Protein AF-Q8Q012-F1 (afdb_monomer)

Foldseek 3Di:
DDWWWKWFADPVWIKIFTQDPNDTPWMDTPCLVVDPCRGVDDDDPRVVVVNCVVVVNDDDPRMDIAPEEDEADQQGKDKDASHKYKYPWFALWKWKKKAQLVRSIIMIAGAQAEDADPVLGSNYQLSVVVVRLVVSVVVPRDSVRIAMEMEGREQQDPPPPDPVRNRSVRNVVRNVVNCVVSVHHYPYYHGYYHWIWMWIAGSNVGWIWTQTDPPRDIDID

Sequence (221 aa):
MSSVFLFISNESGKAIFLISGDVLVKSFCSLSDTCPFQDSCRSCSLLNAAKNYLAGTAPDSRIKTLDGELSAGIGEYKIGKNVLLKVMGLGSCIGVILSDVSTGICGIAHVLLPGASDRGETKYAETAIEKMVEDMVKMGARRSRITAKFAGGAQVFKHMSLDILKIGDRNAISVEETLIKKNIPILAKDVGGEVGRNVIFNPADGSMIVKYTAKGEVLWL

Radius of gyration: 17.88 Å; Cα contacts (8 Å, |Δi|>4): 543; chains: 1; bounding box: 59×33×46 Å

Structure (mmCIF, N/CA/C/O backbone):
data_AF-Q8Q012-F1
#
_entry.id   AF-Q8Q012-F1
#
loop_
_atom_site.group_PDB
_atom_site.id
_atom_site.type_symbol
_atom_site.label_atom_id
_atom_site.label_alt_id
_atom_site.label_comp_id
_atom_site.label_asym_id
_atom_site.label_entity_id
_atom_site.label_seq_id
_atom_site.pdbx_PDB_ins_code
_atom_site.Cartn_x
_atom_site.Cartn_y
_atom_site.Cartn_z
_atom_site.occupancy
_atom_site.B_iso_or_equiv
_atom_site.auth_seq_id
_atom_site.auth_comp_id
_atom_site.auth_asym_id
_atom_site.auth_atom_id
_atom_site.pdbx_PDB_model_num
ATOM 1 N N . MET A 1 1 ? -22.536 -17.325 -1.091 1.00 57.22 1 MET A N 1
ATOM 2 C CA . MET A 1 1 ? -22.845 -16.023 -0.459 1.00 57.22 1 MET A CA 1
ATOM 3 C C . MET A 1 1 ? -21.832 -15.009 -0.962 1.00 57.22 1 MET A C 1
ATOM 5 O O . MET A 1 1 ? -20.678 -15.386 -1.136 1.00 57.22 1 MET A O 1
ATOM 9 N N . SER A 1 2 ? -22.244 -13.778 -1.263 1.00 76.12 2 SER A N 1
ATOM 10 C CA . SER A 1 2 ? -21.320 -12.718 -1.683 1.00 76.12 2 SER A CA 1
ATOM 11 C C . SER A 1 2 ? -20.504 -12.240 -0.483 1.00 76.12 2 SER A C 1
ATOM 13 O O . SER A 1 2 ? -21.074 -11.886 0.547 1.00 76.12 2 SER A O 1
ATOM 15 N N . SER A 1 3 ? -19.180 -12.248 -0.606 1.00 85.31 3 SER A N 1
ATOM 16 C CA . SER A 1 3 ? -18.298 -11.651 0.396 1.00 85.31 3 SER A CA 1
ATOM 17 C C . SER A 1 3 ? -18.302 -10.132 0.246 1.00 85.31 3 SER A C 1
ATOM 19 O O . SER A 1 3 ? -18.196 -9.628 -0.870 1.00 85.31 3 SER A O 1
ATOM 21 N N . VAL A 1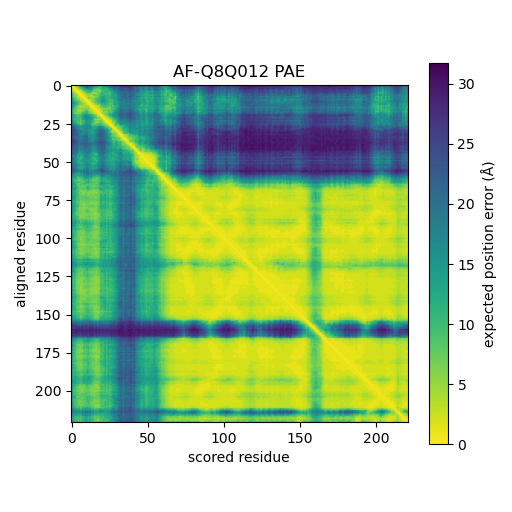 4 ? -18.407 -9.416 1.360 1.00 90.25 4 VAL A N 1
ATOM 22 C CA . VAL A 1 4 ? -18.463 -7.953 1.409 1.00 90.25 4 VAL A CA 1
ATOM 23 C C . VAL A 1 4 ? -17.301 -7.441 2.245 1.00 90.25 4 VAL A C 1
ATOM 25 O O . VAL A 1 4 ? -17.059 -7.921 3.355 1.00 90.25 4 VAL A O 1
ATOM 28 N N . PHE A 1 5 ? -16.585 -6.456 1.710 1.00 93.06 5 PHE A N 1
ATOM 29 C CA . PHE A 1 5 ? -15.604 -5.692 2.464 1.00 93.06 5 PHE A CA 1
ATOM 30 C C . PHE A 1 5 ? -16.264 -4.435 3.024 1.00 93.06 5 PHE A C 1
ATOM 32 O O . PHE A 1 5 ? -16.804 -3.625 2.272 1.00 93.06 5 PHE A O 1
ATOM 39 N N . LEU A 1 6 ? -16.192 -4.262 4.340 1.00 93.44 6 LEU A N 1
ATOM 40 C CA . LEU A 1 6 ? -16.674 -3.076 5.036 1.00 93.44 6 LEU A CA 1
ATOM 41 C C . LEU A 1 6 ? -15.512 -2.384 5.727 1.00 93.44 6 LEU A C 1
ATOM 43 O O . LEU A 1 6 ? -14.817 -2.992 6.538 1.00 93.44 6 LEU A O 1
ATOM 47 N N . PHE A 1 7 ? -15.336 -1.104 5.442 1.00 95.12 7 PHE A N 1
ATOM 48 C CA . PHE A 1 7 ? -14.522 -0.216 6.251 1.00 95.12 7 PHE A CA 1
ATOM 49 C C . PHE A 1 7 ? -15.422 0.545 7.219 1.00 95.12 7 PHE A C 1
ATOM 51 O O . PHE A 1 7 ? -16.430 1.115 6.808 1.00 95.12 7 PHE A O 1
ATOM 58 N N . ILE A 1 8 ? -15.044 0.580 8.491 1.00 94.38 8 ILE A N 1
ATOM 59 C CA . ILE A 1 8 ? -15.720 1.356 9.526 1.00 94.38 8 ILE A CA 1
ATOM 60 C C . ILE A 1 8 ? -14.699 2.167 10.314 1.00 94.38 8 ILE A C 1
ATOM 62 O O . ILE A 1 8 ? -13.636 1.661 10.670 1.00 94.38 8 ILE A O 1
ATOM 66 N N . SER A 1 9 ? -15.036 3.417 10.621 1.00 92.81 9 SER A N 1
ATOM 67 C CA . SER A 1 9 ? -14.227 4.282 11.479 1.00 92.81 9 SER A CA 1
ATOM 68 C C . SER A 1 9 ? -15.110 5.010 12.483 1.00 92.81 9 SER A C 1
ATOM 70 O O . SER A 1 9 ? -16.148 5.559 12.124 1.00 92.81 9 SER A O 1
ATOM 72 N N . ASN A 1 10 ? -14.689 5.051 13.740 1.00 88.31 10 ASN A N 1
ATOM 73 C CA . ASN A 1 10 ? -15.281 5.898 14.772 1.00 88.31 10 ASN A CA 1
ATOM 74 C C . ASN A 1 10 ? -14.175 6.646 15.536 1.00 88.31 10 ASN A C 1
ATOM 76 O O . ASN A 1 10 ? -13.006 6.573 15.167 1.00 88.31 10 ASN A O 1
ATOM 80 N N . GLU A 1 11 ? -14.550 7.366 16.595 1.00 84.00 11 GLU A N 1
ATOM 81 C CA . GLU A 1 11 ? -13.603 8.100 17.447 1.00 84.00 11 GLU A CA 1
ATOM 82 C C . GLU A 1 11 ? -12.575 7.186 18.126 1.00 84.00 11 GLU A C 1
ATOM 84 O O . GLU A 1 11 ? -11.449 7.598 18.383 1.00 84.00 11 GLU A O 1
ATOM 89 N N . SER A 1 12 ? -12.954 5.939 18.415 1.00 84.00 12 SER A N 1
ATOM 90 C CA . SER A 1 12 ? -12.098 4.976 19.106 1.00 84.00 12 SER A CA 1
ATOM 91 C C . SER A 1 12 ? -11.090 4.311 18.176 1.00 84.00 12 SER A C 1
ATOM 93 O O . SER A 1 12 ? -10.026 3.919 18.631 1.00 84.00 12 SER A O 1
ATOM 95 N N . GLY A 1 13 ? -11.409 4.139 16.894 1.00 90.06 13 GLY A N 1
ATOM 96 C CA . GLY A 1 13 ? -10.536 3.464 15.945 1.00 90.06 13 GLY A CA 1
ATOM 97 C C . GLY A 1 13 ? -11.241 3.089 14.651 1.00 90.06 13 GLY A C 1
ATOM 98 O O . GLY A 1 13 ? -12.393 3.452 14.398 1.00 90.06 13 GLY A O 1
ATOM 99 N N . LYS A 1 14 ? -10.535 2.331 13.817 1.00 93.25 14 LYS A N 1
ATOM 100 C CA . LYS A 1 14 ? -11.021 1.916 12.504 1.00 93.25 14 LYS A CA 1
ATOM 101 C C . LYS A 1 14 ? -10.740 0.453 12.222 1.00 93.25 14 LYS A C 1
ATOM 103 O O . LYS A 1 14 ? -9.770 -0.118 12.720 1.00 93.25 14 LYS A O 1
ATOM 108 N N . ALA A 1 15 ? -11.610 -0.155 11.430 1.00 94.12 15 ALA A N 1
ATOM 109 C CA . ALA A 1 15 ? -11.509 -1.552 11.064 1.00 94.12 15 ALA A CA 1
ATOM 110 C C . ALA A 1 15 ? -11.961 -1.805 9.627 1.00 94.12 15 ALA A C 1
ATOM 112 O O . ALA A 1 15 ? -12.844 -1.131 9.102 1.00 94.12 15 ALA A O 1
ATOM 113 N N . ILE A 1 16 ? -11.358 -2.816 9.014 1.00 94.81 16 ILE A N 1
ATOM 114 C CA . ILE A 1 16 ? -11.770 -3.395 7.741 1.00 94.81 16 ILE A CA 1
ATOM 115 C C . ILE A 1 16 ? -12.209 -4.823 8.031 1.00 94.81 16 ILE A C 1
ATOM 117 O O . ILE A 1 16 ? -11.423 -5.617 8.550 1.00 94.81 16 ILE A O 1
ATOM 121 N N . PHE A 1 17 ? -13.445 -5.153 7.684 1.00 94.06 17 PHE A N 1
ATOM 122 C CA . PHE A 1 17 ? -14.013 -6.483 7.842 1.00 94.06 17 PHE A CA 1
ATOM 123 C C . PHE A 1 17 ? -14.313 -7.086 6.477 1.00 94.06 17 PHE A C 1
ATOM 125 O O . PHE A 1 17 ? -14.965 -6.457 5.650 1.00 94.06 17 PHE A O 1
ATOM 132 N N . LEU A 1 18 ? -13.864 -8.319 6.260 1.00 94.00 18 LEU A N 1
ATOM 133 C CA . LEU A 1 18 ? -14.354 -9.171 5.186 1.00 94.00 18 LEU A CA 1
ATOM 134 C C . LEU A 1 18 ? -15.372 -10.131 5.782 1.00 94.00 18 LEU A C 1
ATOM 136 O O . LEU A 1 18 ? -15.001 -10.993 6.581 1.00 94.00 18 LEU A O 1
ATOM 140 N N . ILE A 1 19 ? -16.630 -9.996 5.384 1.00 91.19 19 ILE A N 1
ATOM 141 C CA . ILE A 1 19 ? -17.729 -10.815 5.893 1.00 91.19 19 ILE A CA 1
ATOM 142 C C . ILE A 1 19 ? -18.361 -11.559 4.716 1.00 91.19 19 ILE A C 1
ATOM 144 O O . ILE A 1 19 ? -18.656 -10.958 3.686 1.00 91.19 19 ILE A O 1
ATOM 148 N N . SER A 1 20 ? -18.536 -12.873 4.843 1.00 89.62 20 SER A N 1
ATOM 149 C CA . SER A 1 20 ? -19.190 -13.716 3.837 1.00 89.62 20 SER A CA 1
ATOM 150 C C . SER A 1 20 ? -20.424 -14.363 4.453 1.00 89.62 20 SER A C 1
ATOM 152 O O . SER A 1 20 ? -20.309 -15.214 5.336 1.00 89.62 20 SER A O 1
ATOM 154 N N . GLY A 1 21 ? -21.609 -13.911 4.032 1.00 85.00 21 GLY A N 1
ATOM 155 C CA . GLY A 1 21 ? -22.841 -14.192 4.773 1.00 85.00 21 GLY A CA 1
ATOM 156 C C . GLY A 1 21 ? -22.766 -13.594 6.175 1.00 85.00 21 GLY A C 1
ATOM 157 O O . GLY A 1 21 ? -22.545 -12.396 6.305 1.00 85.00 21 GLY A O 1
ATOM 158 N N . ASP A 1 22 ? -22.852 -14.439 7.203 1.00 81.69 22 ASP A N 1
ATOM 159 C CA . ASP A 1 22 ? -22.710 -14.040 8.615 1.00 81.69 22 ASP A CA 1
ATOM 160 C C . ASP A 1 22 ? -21.320 -14.348 9.202 1.00 81.69 22 ASP A C 1
ATOM 162 O O . ASP A 1 22 ? -21.058 -14.124 10.389 1.00 81.69 22 ASP A O 1
ATOM 166 N N . VAL A 1 23 ? -20.407 -14.876 8.382 1.00 87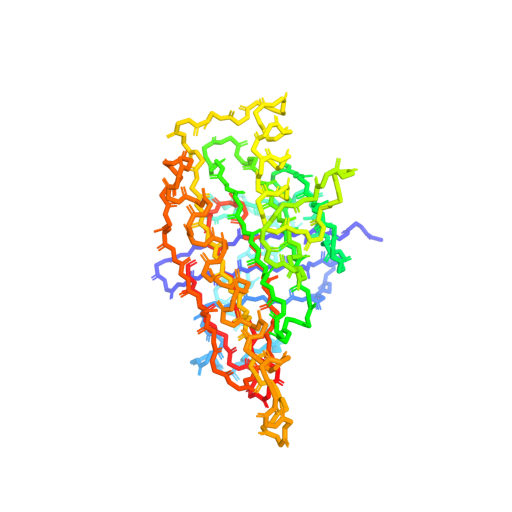.75 23 VAL A N 1
ATOM 167 C CA . VAL A 1 23 ? -19.079 -15.308 8.824 1.00 87.75 23 VAL A CA 1
ATOM 168 C C . VAL A 1 23 ? -18.071 -14.187 8.617 1.00 87.75 23 VAL A C 1
ATOM 170 O O . VAL A 1 23 ? -17.807 -13.769 7.489 1.00 87.75 23 VAL A O 1
ATOM 173 N N . LEU A 1 24 ? -17.451 -13.731 9.708 1.00 89.50 24 LEU A N 1
ATOM 174 C CA . LEU A 1 24 ? -16.279 -12.864 9.642 1.00 89.50 24 LEU A CA 1
ATOM 175 C C . LEU A 1 24 ? -15.079 -13.679 9.139 1.00 89.50 24 LEU A C 1
ATOM 177 O O . LEU A 1 24 ? -14.565 -14.538 9.848 1.00 89.50 24 LEU A O 1
ATOM 181 N N . VAL A 1 25 ? -14.641 -13.408 7.912 1.00 90.88 25 VAL A N 1
ATOM 182 C CA . VAL A 1 25 ? -13.540 -14.126 7.251 1.00 90.88 25 VAL A CA 1
ATOM 183 C C . VAL A 1 25 ? -12.192 -13.505 7.604 1.00 90.88 25 VAL A C 1
ATOM 185 O O . VAL A 1 25 ? -11.219 -14.221 7.830 1.00 90.88 25 VAL A O 1
ATOM 188 N N . LYS A 1 26 ? -12.109 -12.169 7.605 1.00 89.06 26 LYS A N 1
ATOM 189 C CA . LYS A 1 26 ? -10.890 -11.419 7.944 1.00 89.06 26 LYS A CA 1
ATOM 190 C C . LYS A 1 26 ? -11.255 -10.118 8.635 1.00 89.06 26 LYS A C 1
ATOM 192 O O . LYS A 1 26 ? -12.257 -9.491 8.294 1.00 89.06 26 LYS A O 1
ATOM 197 N N . SER A 1 27 ? -10.390 -9.678 9.533 1.00 90.88 27 SER A N 1
ATOM 198 C CA . SER A 1 27 ? -10.448 -8.349 10.123 1.00 90.88 27 SER A CA 1
ATOM 199 C C . SER A 1 27 ? -9.064 -7.724 10.141 1.00 90.88 27 SER A C 1
ATOM 201 O O . SER A 1 27 ? -8.086 -8.393 10.467 1.00 90.88 27 SER A O 1
ATOM 203 N N . PHE A 1 28 ? -9.003 -6.432 9.859 1.00 90.69 28 PHE A N 1
ATOM 204 C CA . PHE A 1 28 ? -7.868 -5.590 10.206 1.00 90.69 28 PHE A CA 1
ATOM 205 C C . PHE A 1 28 ? -8.412 -4.478 11.085 1.00 90.69 28 PHE A C 1
ATOM 207 O O . PHE A 1 28 ? -9.276 -3.733 10.636 1.00 90.69 28 PHE A O 1
ATOM 214 N N . CYS A 1 29 ? -7.957 -4.372 12.328 1.00 91.94 29 CYS A N 1
ATOM 215 C CA . CYS A 1 29 ? -8.462 -3.384 13.277 1.00 91.94 29 CYS A CA 1
ATOM 216 C C . CYS A 1 29 ? -7.299 -2.566 13.832 1.00 91.94 29 CYS A C 1
ATOM 218 O O . CYS A 1 29 ? -6.280 -3.136 14.205 1.00 91.94 29 CYS A O 1
ATOM 220 N N . SER A 1 30 ? -7.453 -1.246 13.924 1.00 91.19 30 SER A N 1
ATOM 221 C CA . SER A 1 30 ? -6.453 -0.361 14.539 1.00 91.19 30 SER A CA 1
ATOM 222 C C . SER A 1 30 ? -6.343 -0.534 16.051 1.00 91.19 30 SER A C 1
ATOM 224 O O . SER A 1 30 ? -5.468 0.050 16.675 1.00 91.19 30 SER A O 1
ATOM 226 N N . LEU A 1 31 ? -7.255 -1.305 16.642 1.00 90.00 31 LEU A N 1
ATOM 227 C CA . LEU A 1 31 ? -7.295 -1.612 18.064 1.00 90.00 31 LEU A CA 1
ATOM 228 C C . LEU A 1 31 ? -6.829 -3.038 18.360 1.00 90.00 31 LEU A C 1
ATOM 230 O O . LEU A 1 31 ? -7.008 -3.485 19.483 1.00 90.00 31 LEU A O 1
ATOM 234 N N . SER A 1 32 ? -6.278 -3.778 17.388 1.00 83.75 32 SER A N 1
ATOM 235 C CA . SER A 1 32 ? -5.884 -5.187 17.575 1.00 83.75 32 SER A CA 1
ATOM 236 C C . SER A 1 32 ? -5.003 -5.401 18.804 1.00 83.75 32 SER A C 1
ATOM 238 O O . SER A 1 32 ? -5.215 -6.362 19.537 1.00 83.75 32 SER A O 1
ATOM 240 N N . ASP A 1 33 ? -4.083 -4.473 19.058 1.00 82.38 33 ASP A N 1
ATOM 241 C CA . ASP A 1 33 ? -3.050 -4.617 20.086 1.00 82.38 33 ASP A CA 1
ATOM 242 C C . ASP A 1 33 ? -3.578 -4.340 21.501 1.00 82.38 33 ASP A C 1
ATOM 244 O O . ASP A 1 33 ? -3.017 -4.816 22.485 1.00 82.38 33 ASP A O 1
ATOM 248 N N . THR A 1 34 ? -4.685 -3.600 21.615 1.00 84.75 34 THR A N 1
ATOM 249 C CA . THR A 1 34 ? -5.351 -3.283 22.891 1.00 84.75 34 THR A CA 1
ATOM 250 C C . THR A 1 34 ? -6.683 -4.014 23.062 1.00 84.75 34 THR A C 1
ATOM 252 O O . THR A 1 34 ? -7.258 -4.029 24.151 1.00 84.75 34 THR A O 1
ATOM 255 N N . CYS A 1 35 ? -7.195 -4.634 21.998 1.00 85.19 35 CYS A N 1
ATOM 256 C CA . CYS A 1 35 ? -8.466 -5.336 21.992 1.00 85.19 35 CYS A CA 1
ATOM 257 C C . CYS A 1 35 ? -8.324 -6.702 22.677 1.00 85.19 35 CYS A C 1
ATOM 259 O O . CYS A 1 35 ? -7.496 -7.512 22.254 1.00 85.19 35 CYS A O 1
ATOM 261 N N . PRO A 1 36 ? -9.206 -7.047 23.634 1.00 84.31 36 PRO A N 1
ATOM 262 C CA . PRO A 1 36 ? -9.175 -8.353 24.300 1.00 84.31 36 PRO A CA 1
ATOM 263 C C . PRO A 1 36 ? -9.422 -9.528 23.341 1.00 84.31 36 PRO A C 1
ATOM 265 O O . PRO A 1 36 ? -9.127 -10.672 23.675 1.00 84.31 36 PRO A O 1
ATOM 268 N N . PHE A 1 37 ? -9.969 -9.262 22.151 1.00 84.19 37 PHE A N 1
ATOM 269 C CA . PHE A 1 37 ? -10.226 -10.273 21.127 1.00 84.19 37 PHE A CA 1
ATOM 270 C C . PHE A 1 37 ? -9.191 -10.294 20.000 1.00 84.19 37 PHE A C 1
ATOM 272 O O . PHE A 1 37 ? -9.264 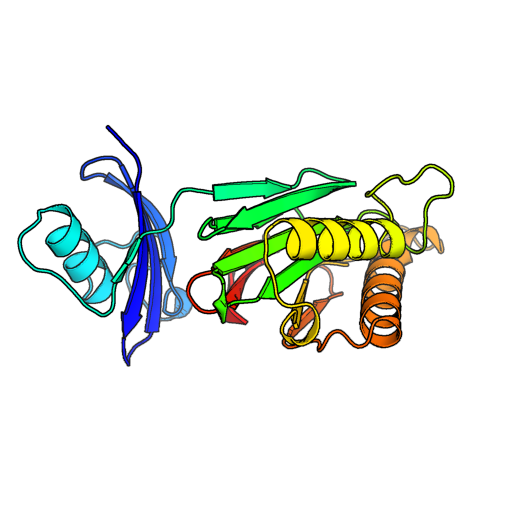-11.206 19.177 1.00 84.19 37 PHE A O 1
ATOM 279 N N . GLN A 1 38 ? -8.272 -9.321 19.935 1.00 80.88 38 GLN A N 1
ATOM 280 C CA . GLN A 1 38 ? -7.268 -9.197 18.869 1.00 80.88 38 GLN A CA 1
ATOM 281 C C . GLN A 1 38 ? -7.882 -9.449 17.468 1.00 80.88 38 GLN A C 1
ATOM 283 O O . GLN A 1 38 ? -8.922 -8.875 17.130 1.00 80.88 38 GLN A O 1
ATOM 288 N N . ASP A 1 39 ? -7.296 -10.362 16.684 1.00 73.38 39 ASP A N 1
ATOM 289 C CA . ASP A 1 39 ? -7.761 -10.769 15.349 1.00 73.38 39 ASP A CA 1
ATOM 290 C C . ASP A 1 39 ? -8.968 -11.733 15.374 1.00 73.38 39 ASP A C 1
ATOM 292 O O . ASP A 1 39 ? -9.591 -11.970 14.343 1.00 73.38 39 ASP A O 1
ATOM 296 N N . SER A 1 40 ? -9.346 -12.280 16.536 1.00 80.44 40 SER A N 1
ATOM 297 C CA . SER A 1 40 ? -10.502 -13.189 16.654 1.00 80.44 40 SER A CA 1
ATOM 298 C C . SER A 1 40 ? -11.853 -12.469 16.682 1.00 80.44 40 SER A C 1
ATOM 300 O O . SER A 1 40 ? -12.876 -13.149 16.676 1.00 80.44 40 SER A O 1
ATOM 302 N N . CYS A 1 41 ? -11.859 -11.129 16.785 1.00 84.44 41 CYS A N 1
ATOM 303 C CA . CYS A 1 41 ? -13.014 -10.228 16.653 1.00 84.44 41 CYS A CA 1
ATOM 304 C C . CYS A 1 41 ? -14.377 -10.863 17.008 1.00 84.44 41 CYS A C 1
ATOM 306 O O . CYS A 1 41 ? -15.122 -11.305 16.134 1.00 84.44 41 CYS A O 1
ATOM 308 N N . ARG A 1 42 ? -14.721 -10.896 18.305 1.00 84.69 42 ARG A N 1
ATOM 309 C CA . ARG A 1 42 ? -15.950 -11.560 18.787 1.00 84.69 42 ARG A CA 1
ATOM 310 C C . ARG A 1 42 ? -17.117 -10.603 19.007 1.00 84.69 42 ARG A C 1
ATOM 312 O O . ARG A 1 42 ? -18.207 -10.830 18.486 1.00 84.69 42 ARG A O 1
ATOM 319 N N . SER A 1 43 ? -16.887 -9.530 19.761 1.00 84.06 43 SER A N 1
ATOM 320 C CA . SER A 1 43 ? -17.912 -8.535 20.090 1.00 84.06 43 SER A CA 1
ATOM 321 C C . SER A 1 43 ? -17.275 -7.187 20.412 1.00 84.06 43 SER A C 1
ATOM 323 O O . SER A 1 43 ? -16.507 -7.072 21.364 1.00 84.06 43 SER A O 1
ATOM 325 N N . CYS A 1 44 ? -17.603 -6.154 19.644 1.00 88.69 44 CYS A N 1
ATOM 326 C CA . CYS A 1 44 ? -17.239 -4.770 19.942 1.00 88.69 44 CYS A CA 1
ATOM 327 C C . CYS A 1 44 ? -18.163 -3.821 19.172 1.00 88.69 44 CYS A C 1
ATOM 329 O O . CYS A 1 44 ? -18.905 -4.257 18.289 1.00 88.69 44 CYS A O 1
ATOM 331 N N . SER A 1 45 ? -18.106 -2.524 19.474 1.00 88.12 45 SER A N 1
ATOM 332 C CA . SER A 1 45 ? -18.940 -1.518 18.804 1.00 88.12 45 SER A CA 1
ATOM 333 C C . SER A 1 45 ? -18.741 -1.499 17.283 1.00 88.12 45 SER A C 1
ATOM 335 O O . SER A 1 45 ? -19.723 -1.413 16.551 1.00 88.12 45 SER A O 1
ATOM 337 N N . LEU A 1 46 ? -17.500 -1.653 16.803 1.00 91.00 46 LEU A N 1
ATOM 338 C CA . LEU A 1 46 ? -17.181 -1.673 15.371 1.00 91.00 46 LEU A CA 1
ATOM 339 C C . LEU A 1 46 ? -17.758 -2.907 14.663 1.00 91.00 46 LEU A C 1
ATOM 341 O O . LEU A 1 46 ? -18.416 -2.781 13.632 1.00 91.00 46 LEU A O 1
ATOM 345 N N . LEU A 1 47 ? -17.541 -4.100 15.224 1.00 90.12 47 LEU A N 1
ATOM 346 C CA . LEU A 1 47 ? -18.024 -5.349 14.630 1.00 90.12 47 LEU A CA 1
ATOM 347 C C . LEU A 1 47 ? -19.552 -5.442 14.671 1.00 90.12 47 LEU A C 1
ATOM 349 O O . LEU A 1 47 ? -20.167 -5.875 13.700 1.00 90.12 47 LEU A O 1
ATOM 353 N N . ASN A 1 48 ? -20.167 -5.024 15.779 1.00 89.56 48 ASN A N 1
ATOM 354 C CA . ASN A 1 48 ? -21.621 -5.037 15.915 1.00 89.56 48 ASN A CA 1
ATOM 355 C C . ASN A 1 48 ? -22.268 -4.070 14.915 1.00 89.56 48 ASN A C 1
ATOM 357 O O . ASN A 1 48 ? -23.248 -4.436 14.274 1.00 89.56 48 ASN A O 1
ATOM 361 N N . ALA A 1 49 ? -21.689 -2.881 14.714 1.00 90.06 49 ALA A N 1
ATOM 362 C CA . ALA A 1 49 ? -22.151 -1.946 13.690 1.00 90.06 49 ALA A CA 1
ATOM 363 C C . ALA A 1 49 ? -22.053 -2.547 12.276 1.00 90.06 49 ALA A C 1
ATOM 365 O O . ALA A 1 49 ? -23.018 -2.481 11.519 1.00 90.06 49 ALA A O 1
ATOM 366 N N . ALA A 1 50 ? -20.938 -3.208 11.945 1.00 90.12 50 ALA A N 1
ATOM 367 C CA . ALA A 1 50 ? -20.769 -3.879 10.656 1.00 90.12 50 ALA A CA 1
ATOM 368 C C . ALA A 1 50 ? -21.807 -4.993 10.424 1.00 90.12 50 ALA A C 1
ATOM 370 O O . ALA A 1 50 ? -22.403 -5.069 9.351 1.00 90.12 50 ALA A O 1
ATOM 371 N N . LYS A 1 51 ? -22.072 -5.826 11.439 1.00 89.06 51 LYS A N 1
ATOM 372 C CA . LYS A 1 51 ? -23.101 -6.877 11.365 1.00 89.06 51 LYS A CA 1
ATOM 373 C C . LYS A 1 51 ? -24.510 -6.297 11.215 1.00 89.06 51 LYS A C 1
ATOM 375 O O . LYS A 1 51 ? -25.264 -6.757 10.363 1.00 89.06 51 LYS A O 1
ATOM 380 N N . ASN A 1 52 ? -24.847 -5.260 11.982 1.00 89.38 52 ASN A N 1
ATOM 381 C CA . ASN A 1 52 ? -26.153 -4.596 11.902 1.00 89.38 52 ASN A CA 1
ATOM 382 C C . ASN A 1 52 ? -26.391 -3.958 10.524 1.00 89.38 52 ASN A C 1
ATOM 384 O O . ASN A 1 52 ? -27.497 -4.052 9.983 1.00 89.38 52 ASN A O 1
ATOM 388 N N . TYR A 1 53 ? -25.348 -3.355 9.947 1.00 89.25 53 TYR A N 1
ATOM 389 C CA . TYR A 1 53 ? -25.379 -2.799 8.597 1.00 89.25 53 TYR A CA 1
ATOM 390 C C . TYR A 1 53 ? -25.658 -3.874 7.539 1.00 89.25 53 TYR A C 1
ATOM 392 O O . TYR A 1 53 ? -26.537 -3.687 6.702 1.00 89.25 53 TYR A O 1
ATOM 400 N N . LEU A 1 54 ? -24.985 -5.030 7.612 1.00 87.50 54 LEU A N 1
ATOM 401 C CA . LEU A 1 54 ? -25.232 -6.150 6.689 1.00 87.50 54 LEU A CA 1
ATOM 402 C C . LEU A 1 54 ? -26.616 -6.778 6.859 1.00 87.50 54 LEU A C 1
ATOM 404 O O . LEU A 1 54 ? -27.221 -7.186 5.873 1.00 87.50 54 LEU A O 1
ATOM 408 N N . ALA A 1 55 ? -27.142 -6.806 8.084 1.00 87.31 55 ALA A N 1
ATOM 409 C CA . ALA A 1 55 ? -28.506 -7.250 8.356 1.00 87.31 55 ALA A CA 1
ATOM 410 C C . ALA A 1 55 ? -29.580 -6.270 7.832 1.00 87.31 55 ALA A C 1
ATOM 412 O O . ALA A 1 55 ? -30.771 -6.537 7.975 1.00 87.31 55 ALA A O 1
ATOM 413 N N . GLY A 1 56 ? -29.187 -5.121 7.262 1.00 81.62 56 GLY A N 1
ATOM 414 C CA . GLY A 1 56 ? -30.107 -4.103 6.745 1.00 81.62 56 GLY A CA 1
ATOM 415 C C . GLY A 1 56 ? -30.898 -3.379 7.835 1.00 81.62 56 GLY A C 1
ATOM 416 O O . GLY A 1 56 ? -31.895 -2.725 7.545 1.00 81.62 56 GLY A O 1
ATOM 417 N N . THR A 1 57 ? -30.469 -3.497 9.094 1.00 75.25 57 THR A N 1
ATOM 418 C CA . THR A 1 57 ? -31.222 -2.973 10.245 1.00 75.25 57 THR A CA 1
ATOM 419 C C . THR A 1 57 ? -31.060 -1.466 10.428 1.00 75.25 57 THR A C 1
ATOM 421 O O . THR A 1 57 ? -31.971 -0.820 10.940 1.00 75.25 57 THR A O 1
ATOM 424 N N . ALA A 1 58 ? -29.937 -0.887 9.989 1.00 67.06 58 ALA A N 1
ATOM 425 C CA . ALA A 1 58 ? -29.722 0.557 9.990 1.00 67.06 58 ALA A CA 1
ATOM 426 C C . ALA A 1 58 ? -28.646 0.977 8.971 1.00 67.06 58 ALA A C 1
ATOM 428 O O . ALA A 1 58 ? -27.603 0.319 8.888 1.00 67.06 58 ALA A O 1
ATOM 429 N N . PRO A 1 59 ? -28.834 2.091 8.236 1.00 76.00 59 PRO A N 1
ATOM 430 C CA . PRO A 1 59 ? -27.715 2.754 7.582 1.00 76.00 59 PRO A CA 1
ATOM 431 C C . PRO A 1 59 ? -26.757 3.301 8.648 1.00 76.00 59 PRO A C 1
ATOM 433 O O . PRO A 1 59 ? -27.187 3.845 9.665 1.00 76.00 59 PRO A O 1
ATOM 436 N N . ASP A 1 60 ? -25.455 3.193 8.404 1.00 83.38 60 ASP A N 1
ATOM 437 C CA . ASP A 1 60 ? -24.426 3.739 9.287 1.00 83.38 60 ASP A CA 1
ATOM 438 C C . ASP A 1 60 ? -23.455 4.572 8.451 1.00 83.38 60 ASP A C 1
ATOM 440 O O . ASP A 1 60 ? -22.727 4.045 7.610 1.00 83.38 60 ASP A O 1
ATOM 444 N N . SER A 1 61 ? -23.455 5.888 8.668 1.00 85.88 61 SER A N 1
ATOM 445 C CA . SER A 1 61 ? -22.609 6.832 7.926 1.00 85.88 61 SER A CA 1
ATOM 446 C C . SER A 1 61 ? -21.111 6.607 8.148 1.00 85.88 61 SER A C 1
ATOM 448 O O . SER A 1 61 ? -20.291 7.094 7.368 1.00 85.88 61 SER A O 1
ATOM 450 N N . ARG A 1 62 ? -20.744 5.857 9.193 1.00 89.94 62 ARG A N 1
ATOM 451 C CA . ARG A 1 62 ? -19.361 5.474 9.498 1.00 89.94 62 ARG A CA 1
ATOM 452 C C . ARG A 1 62 ? -18.864 4.330 8.624 1.00 89.94 62 ARG A C 1
ATOM 454 O O . ARG A 1 62 ? -17.660 4.070 8.617 1.00 89.94 62 ARG A O 1
ATOM 461 N N . ILE A 1 63 ? -19.770 3.626 7.944 1.00 92.00 63 ILE A N 1
ATOM 462 C CA . ILE A 1 63 ? -19.470 2.431 7.163 1.00 92.00 63 ILE A CA 1
ATOM 463 C C . ILE A 1 63 ? -19.372 2.783 5.683 1.00 92.00 63 ILE A C 1
ATOM 465 O O . ILE A 1 63 ? -20.233 3.450 5.110 1.00 92.00 63 ILE A O 1
ATOM 469 N N . LYS A 1 64 ? -18.312 2.286 5.050 1.00 93.31 64 LYS A N 1
ATOM 470 C CA . LYS A 1 64 ? -18.109 2.325 3.605 1.00 93.31 64 LYS A CA 1
ATOM 471 C C . LYS A 1 64 ? -17.912 0.907 3.091 1.00 93.31 64 LYS A C 1
ATOM 473 O O . LYS A 1 64 ? -17.071 0.169 3.605 1.00 93.31 64 LYS A O 1
ATOM 478 N N . THR A 1 65 ? -18.656 0.550 2.056 1.00 93.12 65 THR A N 1
ATOM 479 C CA . THR A 1 65 ? -18.473 -0.716 1.343 1.00 93.12 65 THR A CA 1
ATOM 480 C C . THR A 1 65 ? -17.339 -0.577 0.334 1.00 93.12 65 THR A C 1
ATOM 482 O O . THR A 1 65 ? -17.231 0.451 -0.335 1.00 93.12 65 THR A O 1
ATOM 485 N N . LEU A 1 66 ? -16.489 -1.599 0.245 1.00 94.69 66 LEU A N 1
ATOM 486 C CA . LEU A 1 66 ? -15.464 -1.720 -0.788 1.00 94.69 66 LEU A CA 1
ATOM 487 C C . LEU A 1 66 ? -15.886 -2.787 -1.801 1.00 94.69 66 LEU A C 1
ATOM 489 O O . LEU A 1 66 ? -16.428 -3.829 -1.428 1.00 94.69 66 LEU A O 1
ATOM 493 N N . ASP A 1 67 ? -15.574 -2.546 -3.071 1.00 93.38 67 ASP A N 1
ATOM 494 C CA . ASP A 1 67 ? -16.064 -3.341 -4.205 1.00 93.38 67 ASP A CA 1
ATOM 495 C C . ASP A 1 67 ? -15.324 -4.685 -4.365 1.00 93.38 67 ASP A C 1
ATOM 497 O O . ASP A 1 67 ? -15.669 -5.509 -5.210 1.00 93.38 67 ASP A O 1
ATOM 501 N N . GLY A 1 68 ? -14.294 -4.927 -3.550 1.00 94.31 68 GLY A N 1
ATOM 502 C CA . GLY A 1 68 ? -13.496 -6.147 -3.571 1.00 94.31 68 GLY A CA 1
ATOM 503 C C . GLY A 1 68 ? -12.065 -5.916 -3.104 1.00 94.31 68 GLY A C 1
ATOM 504 O O . GLY A 1 68 ? -11.757 -4.923 -2.441 1.00 94.31 68 GLY A O 1
ATOM 505 N N . GLU A 1 69 ? -11.178 -6.837 -3.479 1.00 95.31 69 GLU A N 1
ATOM 506 C CA . GLU A 1 69 ? -9.743 -6.715 -3.245 1.00 95.31 69 GLU A CA 1
ATOM 507 C C . GLU A 1 69 ? -8.926 -7.093 -4.486 1.00 95.31 69 GLU A C 1
ATOM 509 O O . GLU A 1 69 ? -9.298 -7.992 -5.239 1.00 95.31 69 GLU A O 1
ATOM 514 N N . LEU A 1 70 ? -7.784 -6.434 -4.671 1.00 98.00 70 LEU A N 1
ATOM 515 C CA . LEU A 1 70 ? -6.778 -6.773 -5.671 1.00 98.00 70 LEU A CA 1
ATOM 516 C C . LEU A 1 70 ? -5.436 -7.002 -4.982 1.00 98.00 70 LEU A C 1
ATOM 518 O O . LEU A 1 70 ? -5.055 -6.276 -4.063 1.00 98.00 70 LEU A O 1
ATOM 522 N N . SER A 1 71 ? -4.698 -8.003 -5.452 1.00 98.06 71 SER A N 1
ATOM 523 C CA . SER A 1 71 ? -3.347 -8.288 -4.978 1.00 98.06 71 SER A CA 1
ATOM 524 C C . SER A 1 71 ? -2.357 -8.155 -6.126 1.00 98.06 71 SER A C 1
ATOM 526 O O . SER A 1 71 ? -2.589 -8.713 -7.199 1.00 98.06 71 SER A O 1
ATOM 528 N N . ALA A 1 72 ? -1.250 -7.450 -5.900 1.00 98.44 72 ALA A N 1
ATOM 529 C CA . ALA A 1 72 ? -0.134 -7.429 -6.841 1.00 98.44 72 ALA A CA 1
ATOM 530 C C . ALA A 1 72 ? 0.862 -8.549 -6.503 1.00 98.44 72 ALA A C 1
ATOM 532 O O . ALA A 1 72 ? 1.361 -8.644 -5.375 1.00 98.44 72 ALA A O 1
ATOM 533 N N . GLY A 1 73 ? 1.120 -9.418 -7.484 1.00 98.00 73 GLY A N 1
ATOM 534 C CA . GLY A 1 73 ? 2.205 -10.396 -7.430 1.00 98.00 73 GLY A CA 1
ATOM 535 C C . GLY A 1 73 ? 3.570 -9.731 -7.600 1.00 98.00 73 GLY A C 1
ATOM 536 O O . GLY A 1 73 ? 3.649 -8.545 -7.908 1.00 98.00 73 GLY A O 1
ATOM 537 N N . ILE A 1 74 ? 4.651 -10.488 -7.397 1.00 97.00 74 ILE A N 1
ATOM 538 C CA . ILE A 1 74 ? 6.025 -9.980 -7.532 1.00 97.00 74 ILE A CA 1
ATOM 539 C C . ILE A 1 74 ? 6.231 -9.390 -8.930 1.00 97.00 74 ILE A C 1
ATOM 541 O O . ILE A 1 74 ? 6.031 -10.067 -9.934 1.00 97.00 74 ILE A O 1
ATOM 545 N N . GLY A 1 75 ? 6.671 -8.135 -8.987 1.00 97.00 75 GLY A N 1
ATOM 546 C CA . GLY A 1 75 ? 6.948 -7.431 -10.233 1.00 97.00 75 GLY A CA 1
ATOM 547 C C . GLY A 1 75 ? 5.717 -6.934 -10.991 1.00 97.00 75 GLY A C 1
ATOM 548 O O . GLY A 1 75 ? 5.855 -6.377 -12.083 1.00 97.00 75 GLY A O 1
ATOM 549 N N . GLU A 1 76 ? 4.524 -7.108 -10.428 1.00 98.06 76 GLU A N 1
ATOM 550 C CA . GLU A 1 76 ? 3.276 -6.608 -10.989 1.00 98.06 76 GLU A CA 1
ATOM 551 C C . GLU A 1 76 ? 2.858 -5.290 -10.332 1.00 98.06 76 GLU A C 1
ATOM 553 O O . GLU A 1 76 ? 3.241 -4.976 -9.202 1.00 98.06 76 GLU A O 1
ATOM 558 N N . TYR A 1 77 ? 1.977 -4.563 -11.017 1.00 98.62 77 TYR A N 1
ATOM 559 C CA . TYR A 1 77 ? 1.111 -3.582 -10.380 1.00 98.62 77 TYR A CA 1
ATOM 560 C C . TYR A 1 77 ? -0.357 -3.887 -10.677 1.00 98.62 77 TYR A C 1
ATOM 562 O O . TYR A 1 77 ? -0.686 -4.546 -11.666 1.00 98.62 77 TYR A O 1
ATOM 570 N N . LYS A 1 78 ? -1.244 -3.407 -9.808 1.00 98.69 78 LYS A N 1
ATOM 571 C CA . LYS A 1 78 ? -2.695 -3.401 -10.014 1.00 98.69 78 LYS A CA 1
ATOM 572 C C . LYS A 1 78 ? -3.217 -2.000 -9.748 1.00 98.69 78 LYS A C 1
ATOM 574 O O . LYS A 1 78 ? -2.748 -1.335 -8.830 1.00 98.69 78 LYS A O 1
ATOM 579 N N . ILE A 1 79 ? -4.210 -1.589 -10.523 1.00 98.44 79 ILE A N 1
ATOM 580 C CA . ILE A 1 79 ? -4.987 -0.377 -10.278 1.00 98.44 79 ILE A CA 1
ATOM 581 C C . ILE A 1 79 ? -6.444 -0.756 -10.051 1.00 98.44 79 ILE A C 1
ATOM 583 O O . ILE A 1 79 ? -6.939 -1.726 -10.625 1.00 98.44 79 ILE A O 1
ATOM 587 N N . GLY A 1 80 ? -7.131 0.005 -9.212 1.00 98.06 80 GLY A N 1
ATOM 588 C CA . GLY A 1 80 ? -8.546 -0.201 -8.958 1.00 98.06 80 GLY A CA 1
ATOM 589 C C . GLY A 1 80 ? -9.206 1.026 -8.350 1.00 98.06 80 GLY A C 1
ATOM 590 O O . GLY A 1 80 ? -8.544 1.985 -7.947 1.00 98.06 80 GLY A O 1
ATOM 591 N N . LYS A 1 81 ? -10.535 0.997 -8.309 1.00 97.81 81 LYS A N 1
ATOM 592 C CA . LYS A 1 81 ? -11.364 2.036 -7.705 1.00 97.81 81 LYS A CA 1
ATOM 593 C C . LYS A 1 81 ? -12.184 1.417 -6.584 1.00 97.81 81 LYS A C 1
ATOM 595 O O . LYS A 1 81 ? -12.815 0.397 -6.818 1.00 97.81 81 LYS A O 1
ATOM 600 N N . ASN A 1 82 ? -12.157 2.017 -5.394 1.00 96.44 82 ASN A N 1
ATOM 601 C CA . ASN A 1 82 ? -12.891 1.546 -4.209 1.00 96.44 82 ASN A CA 1
ATOM 602 C C . ASN A 1 82 ? -12.640 0.066 -3.845 1.00 96.44 82 ASN A C 1
ATOM 604 O O . ASN A 1 82 ? -13.469 -0.565 -3.195 1.00 96.44 82 ASN A O 1
ATOM 608 N N . VAL A 1 83 ? -11.487 -0.488 -4.228 1.00 96.88 83 VAL A N 1
ATOM 609 C CA . VAL A 1 83 ? -11.068 -1.857 -3.902 1.00 96.88 83 VAL A CA 1
ATOM 610 C C . VAL A 1 83 ? -9.885 -1.849 -2.944 1.00 96.88 83 VAL A C 1
ATOM 612 O O . VAL A 1 83 ? -8.984 -1.017 -3.050 1.00 96.88 83 VAL A O 1
ATOM 615 N N . LEU A 1 84 ? -9.869 -2.802 -2.019 1.00 97.06 84 LEU A N 1
ATOM 616 C CA . LEU A 1 84 ? -8.742 -3.016 -1.120 1.00 97.06 84 LEU A CA 1
ATOM 617 C C . LEU A 1 84 ? -7.521 -3.482 -1.928 1.00 97.06 84 LEU A C 1
ATOM 619 O O . LEU A 1 84 ? -7.616 -4.443 -2.688 1.00 97.06 84 LEU A O 1
ATOM 623 N N . LEU A 1 85 ? -6.366 -2.845 -1.758 1.00 98.50 85 LEU A N 1
ATOM 624 C CA . LEU A 1 85 ? -5.142 -3.238 -2.464 1.00 98.50 85 LEU A CA 1
ATOM 625 C C . LEU A 1 85 ? -4.185 -3.969 -1.527 1.00 98.50 85 LEU A C 1
ATOM 627 O O . LEU A 1 85 ? -4.058 -3.591 -0.365 1.00 98.50 85 LEU A O 1
ATOM 631 N N . LYS A 1 86 ? -3.502 -5.012 -2.010 1.00 97.94 86 LYS A N 1
ATOM 632 C CA . LYS A 1 86 ? -2.592 -5.813 -1.178 1.00 97.94 86 LYS A CA 1
ATOM 633 C C . LYS A 1 86 ? -1.319 -6.247 -1.887 1.00 97.94 86 LYS A C 1
ATOM 635 O O . LYS A 1 86 ? -1.330 -6.603 -3.065 1.00 97.94 86 LYS A O 1
ATOM 640 N N . VAL A 1 87 ? -0.239 -6.301 -1.119 1.00 98.12 87 VAL A N 1
ATOM 641 C CA . VAL A 1 87 ? 0.988 -7.022 -1.460 1.00 98.12 87 VAL A CA 1
ATOM 642 C C . VAL A 1 87 ? 1.411 -7.837 -0.246 1.00 98.12 87 VAL A C 1
ATOM 644 O O . VAL A 1 87 ? 1.441 -7.338 0.879 1.00 98.12 87 VAL A O 1
ATOM 647 N N . MET A 1 88 ? 1.729 -9.106 -0.480 1.00 95.94 88 MET A N 1
ATOM 648 C CA . MET A 1 88 ? 2.083 -10.061 0.566 1.00 95.94 88 MET A CA 1
ATOM 649 C C . MET A 1 88 ? 3.556 -10.455 0.457 1.00 95.94 88 MET A C 1
ATOM 651 O O . MET A 1 88 ? 4.094 -10.552 -0.646 1.00 95.94 88 MET A O 1
ATOM 655 N N . GLY A 1 89 ? 4.184 -10.732 1.599 1.00 93.75 89 GLY A N 1
ATOM 656 C CA . GLY A 1 89 ? 5.524 -11.313 1.662 1.00 93.75 89 GLY A CA 1
ATOM 657 C C . GLY A 1 89 ? 6.648 -10.362 1.250 1.00 93.75 89 GLY A C 1
ATOM 658 O O . GLY A 1 89 ? 7.609 -10.799 0.621 1.00 93.75 89 GLY A O 1
ATOM 659 N N . LEU A 1 90 ? 6.556 -9.074 1.596 1.00 95.06 90 LEU A N 1
ATOM 660 C CA . LEU A 1 90 ? 7.641 -8.124 1.355 1.00 95.06 90 LEU A CA 1
ATOM 661 C C . LEU A 1 90 ? 8.825 -8.462 2.263 1.00 95.06 90 LEU A C 1
ATOM 663 O O . LEU A 1 90 ? 8.790 -8.201 3.466 1.00 95.06 90 LEU A O 1
ATOM 667 N N . GLY A 1 91 ? 9.855 -9.065 1.672 1.00 92.50 91 GLY A N 1
ATOM 668 C CA . GLY A 1 91 ? 11.215 -9.088 2.204 1.00 92.50 91 GLY A CA 1
ATOM 669 C C . GLY A 1 91 ? 11.955 -7.848 1.716 1.00 92.50 91 GLY A C 1
ATOM 670 O O . GLY A 1 91 ? 11.608 -6.733 2.093 1.00 92.50 91 GLY A O 1
ATOM 671 N N . SER A 1 92 ? 12.913 -8.040 0.808 1.00 93.19 92 SER A N 1
ATOM 672 C CA . SER A 1 92 ? 13.664 -6.947 0.179 1.00 93.19 92 SER A CA 1
ATOM 673 C C . SER A 1 92 ? 12.878 -6.163 -0.883 1.00 93.19 92 SER A C 1
ATOM 675 O O . SER A 1 92 ? 13.301 -5.089 -1.306 1.00 93.19 92 SER A O 1
ATOM 677 N N . CYS A 1 93 ? 11.731 -6.671 -1.325 1.00 96.12 93 CYS A N 1
ATOM 678 C CA . CYS A 1 93 ? 10.826 -5.951 -2.214 1.00 96.12 93 CYS A CA 1
ATOM 679 C C . CYS A 1 93 ? 10.157 -4.759 -1.512 1.00 96.12 93 CYS A C 1
ATOM 681 O O . CYS A 1 93 ? 10.048 -4.735 -0.284 1.00 96.12 93 CYS A O 1
ATOM 683 N N . ILE A 1 94 ? 9.634 -3.813 -2.296 1.00 98.50 94 ILE A N 1
ATOM 684 C CA . ILE A 1 94 ? 8.846 -2.676 -1.801 1.00 98.50 94 ILE A CA 1
ATOM 685 C C . ILE A 1 94 ? 7.422 -2.757 -2.354 1.00 98.50 94 ILE A C 1
ATOM 687 O O . ILE A 1 94 ? 7.215 -2.860 -3.563 1.00 98.50 94 ILE A O 1
ATOM 691 N N . GLY A 1 95 ? 6.432 -2.680 -1.469 1.00 98.69 95 GLY A N 1
ATOM 692 C CA . GLY A 1 95 ? 5.048 -2.416 -1.838 1.00 98.69 95 GLY A CA 1
ATOM 693 C C . GLY A 1 95 ? 4.846 -0.911 -1.955 1.00 98.69 95 GLY A C 1
ATOM 694 O O . GLY A 1 95 ? 4.937 -0.215 -0.945 1.00 98.69 95 GLY A O 1
ATOM 695 N N . VAL A 1 96 ? 4.588 -0.407 -3.162 1.00 98.88 96 VAL A N 1
ATOM 696 C CA . VAL A 1 96 ? 4.344 1.022 -3.419 1.00 98.88 96 VAL A CA 1
ATOM 697 C C . VAL A 1 96 ? 2.865 1.244 -3.668 1.00 98.88 96 VAL A C 1
ATOM 699 O O . VAL A 1 96 ? 2.301 0.625 -4.564 1.00 98.88 96 VAL A O 1
ATOM 702 N N . ILE A 1 97 ? 2.256 2.149 -2.912 1.00 98.88 97 ILE A N 1
ATOM 703 C CA . ILE A 1 97 ? 0.893 2.626 -3.110 1.00 98.88 97 ILE A CA 1
ATOM 704 C C . ILE A 1 97 ? 0.928 4.009 -3.731 1.00 98.88 97 ILE A C 1
ATOM 706 O O . ILE A 1 97 ? 1.622 4.894 -3.233 1.00 98.88 97 ILE A O 1
ATOM 710 N N . LEU A 1 98 ? 0.092 4.209 -4.743 1.00 98.88 98 LEU A N 1
ATOM 711 C CA . LEU A 1 98 ? -0.314 5.519 -5.227 1.00 98.88 98 LEU A CA 1
ATOM 712 C C . LEU A 1 98 ? -1.823 5.665 -5.059 1.00 98.88 98 LEU A C 1
ATOM 714 O O . LEU A 1 98 ? -2.572 4.741 -5.367 1.00 98.88 98 LEU A O 1
ATOM 718 N N . SER A 1 99 ? -2.296 6.816 -4.592 1.00 98.75 99 SER A N 1
ATOM 719 C CA . SER A 1 99 ? -3.728 7.007 -4.355 1.00 98.75 99 SER A CA 1
ATOM 720 C C . SER A 1 99 ? -4.187 8.434 -4.603 1.00 98.75 99 SER A C 1
ATOM 722 O O . SER A 1 99 ? -3.577 9.385 -4.121 1.00 98.75 99 SER A O 1
ATOM 724 N N . ASP A 1 100 ? -5.335 8.558 -5.267 1.00 98.56 100 ASP A N 1
ATOM 725 C CA . ASP A 1 100 ? -6.205 9.730 -5.222 1.00 98.56 100 ASP A CA 1
ATOM 726 C C . ASP A 1 100 ? -7.464 9.351 -4.427 1.00 98.56 100 ASP A C 1
ATOM 728 O O . ASP A 1 100 ? -8.455 8.850 -4.962 1.00 98.56 100 ASP A O 1
ATOM 732 N N . VAL A 1 101 ? -7.414 9.586 -3.113 1.00 96.25 101 VAL A N 1
ATOM 733 C CA . VAL A 1 101 ? -8.504 9.234 -2.182 1.00 96.25 101 VAL A CA 1
ATOM 734 C C . VAL A 1 101 ? -9.819 9.926 -2.566 1.00 96.25 101 VAL A C 1
ATOM 736 O O . VAL A 1 101 ? -10.894 9.384 -2.329 1.00 96.25 101 VAL A O 1
ATOM 739 N N . SER A 1 102 ? -9.761 11.095 -3.219 1.00 95.94 102 SER A N 1
ATOM 740 C CA . SER A 1 102 ? -10.966 11.846 -3.595 1.00 95.94 102 SER A CA 1
ATOM 741 C C . SER A 1 102 ? -11.775 11.188 -4.714 1.00 95.94 102 SER A C 1
ATOM 743 O O . SER A 1 102 ? -12.980 11.411 -4.809 1.00 95.94 102 SER A O 1
ATOM 745 N N . THR A 1 103 ? -11.127 10.374 -5.549 1.00 96.62 103 THR A N 1
ATOM 746 C CA . THR A 1 103 ? -11.779 9.604 -6.618 1.00 96.62 103 THR A CA 1
ATOM 747 C C . THR A 1 103 ? -11.943 8.126 -6.262 1.00 96.62 103 THR A C 1
ATOM 749 O O . THR A 1 103 ? -12.616 7.398 -6.995 1.00 96.62 103 THR A O 1
ATOM 752 N N . GLY A 1 104 ? -11.346 7.681 -5.149 1.00 96.12 104 GLY A N 1
ATOM 753 C CA . GLY A 1 104 ? -11.267 6.275 -4.746 1.00 96.12 104 GLY A CA 1
ATOM 754 C C . GLY A 1 104 ? -10.308 5.446 -5.605 1.00 96.12 104 GLY A C 1
ATOM 755 O O . GLY A 1 104 ? -10.251 4.226 -5.450 1.00 96.12 104 GLY A O 1
ATOM 756 N N . ILE A 1 105 ? -9.581 6.088 -6.526 1.00 98.69 105 ILE A N 1
ATOM 757 C CA . ILE A 1 105 ? -8.662 5.437 -7.456 1.00 98.69 105 ILE A CA 1
ATOM 758 C C . ILE A 1 105 ? -7.301 5.277 -6.791 1.00 98.69 105 ILE A C 1
ATOM 760 O O . ILE A 1 105 ? -6.696 6.243 -6.321 1.00 98.69 105 ILE A O 1
ATOM 764 N N . CYS A 1 106 ? -6.794 4.052 -6.806 1.00 98.62 106 CYS A N 1
ATOM 765 C CA . CYS A 1 106 ? -5.495 3.717 -6.252 1.00 98.62 106 CYS A CA 1
ATOM 766 C C . CYS A 1 106 ? -4.777 2.666 -7.102 1.00 98.62 106 CYS A C 1
ATOM 768 O O . CYS A 1 106 ? -5.390 1.923 -7.873 1.00 98.62 106 CYS A O 1
ATOM 770 N N . GLY A 1 107 ? -3.459 2.637 -6.963 1.00 98.75 107 GLY A N 1
ATOM 771 C CA . GLY A 1 107 ? -2.562 1.665 -7.559 1.00 98.75 107 GLY A CA 1
ATOM 772 C C . GLY A 1 107 ? -1.631 1.085 -6.506 1.00 98.75 107 GLY A C 1
ATOM 773 O O . GLY A 1 107 ? -1.252 1.770 -5.556 1.00 98.75 107 GLY A O 1
ATOM 774 N N . ILE A 1 108 ? -1.271 -0.182 -6.679 1.00 98.81 108 ILE A N 1
ATOM 775 C CA . ILE A 1 108 ? -0.274 -0.876 -5.869 1.00 98.81 108 ILE A CA 1
ATOM 776 C C . ILE A 1 108 ? 0.717 -1.590 -6.778 1.00 98.81 108 ILE A C 1
ATOM 778 O O . ILE A 1 108 ? 0.300 -2.298 -7.692 1.00 98.81 108 ILE A O 1
ATOM 782 N N . ALA A 1 109 ? 2.011 -1.443 -6.510 1.00 98.81 109 ALA A N 1
ATOM 783 C CA . ALA A 1 109 ? 3.081 -2.163 -7.192 1.00 98.81 109 ALA A CA 1
ATOM 784 C C . ALA A 1 109 ? 3.906 -2.987 -6.204 1.00 98.81 109 ALA A C 1
ATOM 786 O O . ALA A 1 109 ? 4.209 -2.528 -5.102 1.00 98.81 109 ALA A O 1
ATOM 787 N N . HIS A 1 110 ? 4.310 -4.181 -6.629 1.00 98.62 110 HIS A N 1
ATOM 788 C CA . HIS A 1 110 ? 5.292 -5.006 -5.936 1.00 98.62 110 HIS A CA 1
ATOM 789 C C . HIS A 1 110 ? 6.651 -4.842 -6.627 1.00 98.62 110 HIS A C 1
ATOM 791 O O . HIS A 1 110 ? 7.023 -5.608 -7.519 1.00 98.62 110 HIS A O 1
ATOM 797 N N . VAL A 1 111 ? 7.398 -3.826 -6.209 1.00 98.31 111 VAL A N 1
ATOM 798 C CA . VAL A 1 111 ? 8.711 -3.489 -6.766 1.00 98.31 111 VAL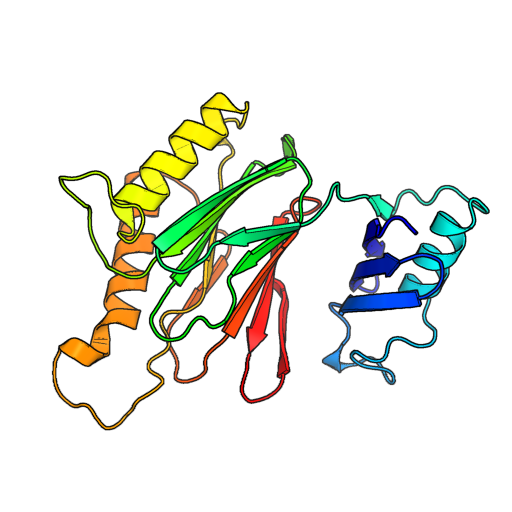 A CA 1
ATOM 799 C C . VAL A 1 111 ? 9.751 -4.497 -6.286 1.00 98.31 111 VAL A C 1
ATOM 801 O O . VAL A 1 111 ? 9.947 -4.673 -5.082 1.00 98.31 111 VAL A O 1
ATOM 804 N N . LEU A 1 112 ? 10.425 -5.143 -7.237 1.00 96.19 112 LEU A N 1
ATOM 805 C CA . LEU A 1 112 ? 11.476 -6.132 -6.986 1.00 96.19 112 LEU A CA 1
ATOM 806 C C . LEU A 1 112 ? 12.879 -5.529 -7.141 1.00 96.19 112 LEU A C 1
ATOM 808 O O . LEU A 1 112 ? 13.793 -5.923 -6.417 1.00 96.19 112 LEU A O 1
ATOM 812 N N . LEU A 1 113 ? 13.048 -4.613 -8.098 1.00 96.50 113 LEU A N 1
ATOM 813 C CA . LEU A 1 113 ? 14.336 -4.066 -8.520 1.00 96.50 113 LEU A CA 1
ATOM 814 C C . LEU A 1 113 ? 14.321 -2.527 -8.560 1.00 96.50 113 LEU A C 1
ATOM 816 O O . LEU A 1 113 ? 13.278 -1.925 -8.840 1.00 96.50 113 LEU A O 1
ATOM 820 N N . PRO A 1 114 ? 15.480 -1.878 -8.350 1.00 96.00 114 PRO A N 1
ATOM 821 C CA . PRO A 1 114 ? 15.615 -0.434 -8.458 1.00 96.00 114 PRO A CA 1
ATOM 822 C C . PRO A 1 114 ? 15.796 -0.006 -9.918 1.00 96.00 114 PRO A C 1
ATOM 824 O O . PRO A 1 114 ? 16.265 -0.786 -10.747 1.00 96.00 114 PRO A O 1
ATOM 827 N N . GLY A 1 115 ? 15.507 1.259 -10.208 1.00 96.38 115 GLY A N 1
ATOM 828 C CA . GLY A 1 115 ? 15.705 1.882 -11.515 1.00 96.38 115 GLY A CA 1
ATOM 829 C C . GLY A 1 115 ? 14.538 1.652 -12.470 1.00 96.38 115 GLY A C 1
ATOM 830 O O . GLY A 1 115 ? 13.399 1.457 -12.036 1.00 96.38 115 GLY A O 1
ATOM 831 N N . ALA A 1 116 ? 14.831 1.671 -13.771 1.00 96.94 116 ALA A N 1
ATOM 832 C CA . ALA A 1 116 ? 13.875 1.517 -14.864 1.00 96.94 116 ALA A CA 1
ATOM 833 C C . ALA A 1 116 ? 14.208 0.307 -15.756 1.00 96.94 116 ALA A C 1
ATOM 835 O O . ALA A 1 116 ? 15.347 -0.152 -15.810 1.00 96.94 116 ALA A O 1
ATOM 836 N N . SER A 1 117 ? 13.207 -0.189 -16.482 1.00 96.06 117 SER A N 1
ATOM 837 C CA . SER A 1 117 ? 13.361 -1.197 -17.534 1.00 96.06 117 SER A CA 1
ATOM 838 C C . SER A 1 117 ? 13.250 -0.569 -18.918 1.00 96.06 117 SER A C 1
ATOM 840 O O . SER A 1 117 ? 12.225 0.038 -19.235 1.00 96.06 117 SER A O 1
ATOM 842 N N . ASP A 1 118 ? 14.219 -0.852 -19.788 1.00 92.12 118 ASP A N 1
ATOM 843 C CA . ASP A 1 118 ? 14.149 -0.503 -21.216 1.00 92.12 118 ASP A CA 1
ATOM 844 C C . ASP A 1 118 ? 13.007 -1.231 -21.945 1.00 92.12 118 ASP A C 1
ATOM 846 O O . ASP A 1 118 ? 12.504 -0.774 -22.968 1.00 92.12 118 ASP A O 1
ATOM 850 N N . ARG A 1 119 ? 12.570 -2.380 -21.410 1.00 94.00 119 ARG A N 1
ATOM 851 C CA . ARG A 1 119 ? 11.481 -3.203 -21.964 1.00 94.00 119 ARG A CA 1
ATOM 852 C C . ARG A 1 119 ? 10.126 -2.901 -21.325 1.00 94.00 119 ARG A C 1
ATOM 854 O O . ARG A 1 119 ? 9.140 -3.573 -21.620 1.00 94.00 119 ARG A O 1
ATOM 861 N N . GLY A 1 120 ? 10.064 -1.917 -20.428 1.00 91.94 120 GLY A N 1
ATOM 862 C CA . GLY A 1 120 ? 8.840 -1.554 -19.724 1.00 91.94 120 GLY A CA 1
ATOM 863 C C . GLY A 1 120 ? 8.392 -2.578 -18.673 1.00 91.94 120 GLY A C 1
ATOM 864 O O . GLY A 1 120 ? 7.210 -2.607 -18.329 1.00 91.94 120 GLY A O 1
ATOM 865 N N . GLU A 1 121 ? 9.288 -3.418 -18.155 1.00 95.69 121 GLU A N 1
ATOM 866 C CA . GLU A 1 121 ? 8.964 -4.353 -17.074 1.00 95.69 121 GLU A CA 1
ATOM 867 C C . GLU A 1 121 ? 8.664 -3.614 -15.763 1.00 95.69 121 GLU A C 1
ATOM 869 O O . GLU A 1 121 ? 9.453 -2.805 -15.279 1.00 95.69 121 GLU A O 1
ATOM 874 N N . THR A 1 122 ? 7.545 -3.950 -15.131 1.00 96.50 122 THR A N 1
ATOM 875 C CA . THR A 1 122 ? 7.040 -3.272 -13.922 1.00 96.50 122 THR A CA 1
ATOM 876 C C . THR A 1 122 ? 7.626 -3.812 -12.625 1.00 96.50 122 THR A C 1
ATOM 878 O O . THR A 1 122 ? 7.227 -3.405 -11.541 1.00 96.50 122 THR A O 1
ATOM 881 N N . LYS A 1 123 ? 8.607 -4.712 -12.721 1.00 96.44 123 LYS A N 1
ATOM 882 C CA . LYS A 1 123 ? 9.400 -5.149 -11.570 1.00 96.44 123 LYS A CA 1
ATOM 883 C C . LYS A 1 123 ? 10.400 -4.092 -11.095 1.00 96.44 123 LYS A C 1
ATOM 885 O O . LYS A 1 123 ? 10.936 -4.238 -10.001 1.00 96.44 123 LYS A O 1
ATOM 890 N N . TYR A 1 124 ? 10.611 -3.048 -11.897 1.00 98.31 124 TYR A N 1
ATOM 891 C CA . TYR A 1 124 ? 11.509 -1.925 -11.648 1.00 98.31 124 TYR A CA 1
ATOM 892 C C . TYR A 1 124 ? 10.755 -0.710 -11.094 1.00 98.31 124 TYR A C 1
ATOM 894 O O . TYR A 1 124 ? 9.697 -0.358 -11.619 1.00 98.31 124 TYR A O 1
ATOM 902 N N . ALA A 1 125 ? 11.299 -0.070 -10.055 1.00 98.38 125 ALA A N 1
ATOM 903 C CA . ALA A 1 125 ? 10.653 1.017 -9.313 1.00 98.38 125 ALA A CA 1
ATOM 904 C C . ALA A 1 125 ? 10.156 2.170 -10.204 1.00 98.38 125 ALA A C 1
ATOM 906 O O . ALA A 1 125 ? 8.974 2.520 -10.156 1.00 98.38 125 ALA A O 1
ATOM 907 N N . GLU A 1 126 ? 11.030 2.726 -11.048 1.00 98.56 126 GLU A N 1
ATOM 908 C CA . GLU A 1 126 ? 10.706 3.872 -11.904 1.00 98.56 126 GLU A CA 1
ATOM 909 C C . GLU A 1 126 ? 9.604 3.524 -12.903 1.00 98.56 126 GLU A C 1
ATOM 911 O O . GLU A 1 126 ? 8.609 4.242 -13.029 1.00 98.56 126 GLU A O 1
ATOM 916 N N . THR A 1 127 ? 9.757 2.382 -13.577 1.00 98.56 127 THR A N 1
ATOM 917 C CA . THR A 1 127 ? 8.807 1.910 -14.587 1.00 98.56 127 THR A CA 1
ATOM 918 C C . THR A 1 127 ? 7.444 1.590 -13.980 1.00 98.56 127 THR A C 1
ATOM 920 O O . THR A 1 127 ? 6.421 1.925 -14.577 1.00 98.56 127 THR A O 1
ATOM 923 N N . ALA A 1 128 ? 7.409 0.966 -12.799 1.00 98.69 128 ALA A N 1
ATOM 924 C CA . ALA A 1 128 ? 6.164 0.658 -12.102 1.00 98.69 128 ALA A CA 1
ATOM 925 C C . ALA A 1 128 ? 5.410 1.934 -11.713 1.00 98.69 128 ALA A C 1
ATOM 927 O O . ALA A 1 128 ? 4.217 2.051 -11.987 1.00 98.69 128 ALA A O 1
ATOM 928 N N . ILE A 1 129 ? 6.105 2.904 -11.111 1.00 98.88 129 ILE A N 1
ATOM 929 C CA . ILE A 1 129 ? 5.501 4.165 -10.666 1.00 98.88 129 ILE A CA 1
ATOM 930 C C .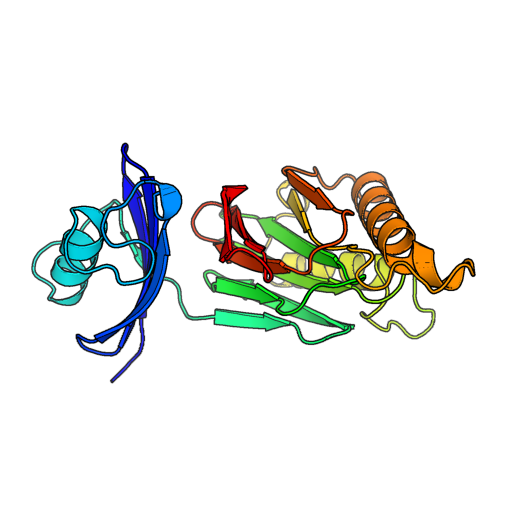 ILE A 1 129 ? 5.002 4.977 -11.864 1.00 98.88 129 ILE A C 1
ATOM 932 O O . ILE A 1 129 ? 3.875 5.463 -11.818 1.00 98.88 129 ILE A O 1
ATOM 936 N N . GLU A 1 130 ? 5.786 5.103 -12.941 1.00 98.50 130 GLU A N 1
ATOM 937 C CA . GLU A 1 130 ? 5.342 5.794 -14.162 1.00 98.50 130 GLU A CA 1
ATOM 938 C C . GLU A 1 130 ? 4.041 5.190 -14.702 1.00 98.50 130 GLU A C 1
ATOM 940 O O . GLU A 1 130 ? 3.031 5.889 -14.812 1.00 98.50 130 GLU A O 1
ATOM 945 N N . LYS A 1 131 ? 4.038 3.876 -14.955 1.00 98.62 131 LYS A N 1
ATOM 946 C CA . LYS A 1 131 ? 2.880 3.183 -15.530 1.00 98.62 131 LYS A CA 1
ATOM 947 C C . LYS A 1 131 ? 1.654 3.247 -14.626 1.00 98.62 131 LYS A C 1
ATOM 949 O O . LYS A 1 131 ? 0.552 3.492 -15.112 1.00 98.62 131 LYS A O 1
ATOM 954 N N . MET A 1 132 ? 1.834 3.097 -13.311 1.00 98.62 132 MET A N 1
ATOM 955 C CA . MET A 1 132 ? 0.734 3.258 -12.360 1.00 98.62 132 MET A CA 1
ATOM 956 C C . MET A 1 132 ? 0.126 4.658 -12.426 1.00 98.62 132 MET A C 1
ATOM 958 O O . MET A 1 132 ? -1.095 4.776 -12.473 1.00 98.62 132 MET A O 1
ATOM 962 N N . VAL A 1 133 ? 0.944 5.716 -12.448 1.00 98.81 133 VAL A N 1
ATOM 963 C CA . VAL A 1 133 ? 0.428 7.091 -12.531 1.00 98.81 133 VAL A CA 1
ATOM 964 C C . VAL A 1 133 ? -0.339 7.300 -13.834 1.00 98.81 133 VAL A C 1
ATOM 966 O O . VAL A 1 133 ? -1.431 7.869 -13.813 1.00 98.81 133 VAL A O 1
ATOM 969 N N . GLU A 1 134 ? 0.210 6.852 -14.963 1.00 98.56 134 GLU A N 1
ATOM 970 C CA . GLU A 1 134 ? -0.455 6.955 -16.263 1.00 98.56 134 GLU A CA 1
ATOM 971 C C . GLU A 1 134 ? -1.818 6.263 -16.261 1.00 98.56 134 GLU A C 1
ATOM 973 O O . GLU A 1 134 ? -2.818 6.876 -16.638 1.00 98.56 134 GLU A O 1
ATOM 978 N N . ASP A 1 135 ? -1.880 5.016 -15.799 1.00 98.75 135 ASP A N 1
ATOM 979 C CA . ASP A 1 135 ? -3.117 4.240 -15.830 1.00 98.75 135 ASP A CA 1
ATOM 980 C C . ASP A 1 135 ? -4.137 4.721 -14.791 1.00 98.75 135 ASP A C 1
ATOM 982 O O . ASP A 1 135 ? -5.336 4.750 -15.074 1.00 98.75 135 ASP A O 1
ATOM 986 N N . MET A 1 136 ? -3.687 5.199 -13.627 1.00 98.75 136 MET A N 1
ATOM 987 C CA . MET A 1 136 ? -4.564 5.868 -12.663 1.00 98.75 136 MET A CA 1
ATOM 988 C C . MET A 1 136 ? -5.195 7.127 -13.263 1.00 98.75 136 MET A C 1
ATOM 990 O O . MET A 1 136 ? -6.398 7.341 -13.108 1.00 98.75 136 MET A O 1
ATOM 994 N N . VAL A 1 137 ? -4.414 7.951 -13.969 1.00 98.75 137 VAL A N 1
ATOM 995 C CA . VAL A 1 137 ? -4.928 9.163 -14.627 1.00 98.75 137 VAL A CA 1
ATOM 996 C C . VAL A 1 137 ? -5.905 8.804 -15.746 1.00 98.75 137 VAL A C 1
ATOM 998 O O . VAL A 1 137 ? -6.966 9.422 -15.829 1.00 98.75 137 VAL A O 1
ATOM 1001 N N . LYS A 1 138 ? -5.618 7.770 -16.551 1.00 98.69 138 LYS A N 1
ATOM 1002 C CA . LYS A 1 138 ? -6.564 7.251 -17.560 1.00 98.69 138 LYS A CA 1
ATOM 1003 C C . LYS A 1 138 ? -7.878 6.782 -16.929 1.00 98.69 138 LYS A C 1
ATOM 1005 O O . LYS A 1 138 ? -8.934 6.967 -17.525 1.00 98.69 138 LYS A O 1
ATOM 1010 N N . MET A 1 139 ? -7.829 6.225 -15.718 1.00 98.19 139 MET A N 1
ATOM 1011 C CA . MET A 1 139 ? -9.018 5.818 -14.960 1.00 98.19 139 MET A CA 1
ATOM 1012 C C . MET A 1 139 ? -9.763 6.999 -14.304 1.00 98.19 139 MET A C 1
ATOM 1014 O O . MET A 1 139 ? -10.855 6.817 -13.767 1.00 98.19 139 MET A O 1
ATOM 1018 N N . GLY A 1 140 ? -9.207 8.214 -14.361 1.00 98.38 140 GLY A N 1
ATOM 1019 C CA . GLY A 1 140 ? -9.830 9.443 -13.862 1.00 98.38 140 GLY A CA 1
ATOM 1020 C C . GLY A 1 140 ? -9.224 10.004 -12.574 1.00 98.38 140 GLY A C 1
ATOM 1021 O O . GLY A 1 140 ? -9.782 10.949 -12.012 1.00 98.38 140 GLY A O 1
ATOM 1022 N N . ALA A 1 141 ? -8.099 9.462 -12.092 1.00 98.38 141 ALA A N 1
ATOM 1023 C CA . ALA A 1 141 ? -7.384 10.052 -10.965 1.00 98.38 141 ALA A CA 1
ATOM 1024 C C . ALA A 1 141 ? -6.822 11.422 -11.351 1.00 98.38 141 ALA A C 1
ATOM 1026 O O . ALA A 1 141 ? -6.298 11.630 -12.451 1.00 98.38 141 ALA A O 1
ATOM 1027 N N . ARG A 1 142 ? -6.870 12.371 -10.420 1.00 98.31 142 ARG A N 1
ATOM 1028 C CA . ARG A 1 142 ? -6.275 13.690 -10.635 1.00 98.31 142 ARG A CA 1
ATOM 1029 C C . ARG A 1 142 ? -4.797 13.614 -10.296 1.00 98.31 142 ARG A C 1
ATOM 1031 O O . ARG A 1 142 ? -4.454 13.492 -9.126 1.00 98.31 142 ARG A O 1
ATOM 1038 N N . ARG A 1 143 ? -3.919 13.752 -11.297 1.00 97.94 143 ARG A N 1
ATOM 1039 C CA . ARG A 1 143 ? -2.452 13.695 -11.118 1.00 97.94 143 ARG A CA 1
ATOM 1040 C C . ARG A 1 143 ?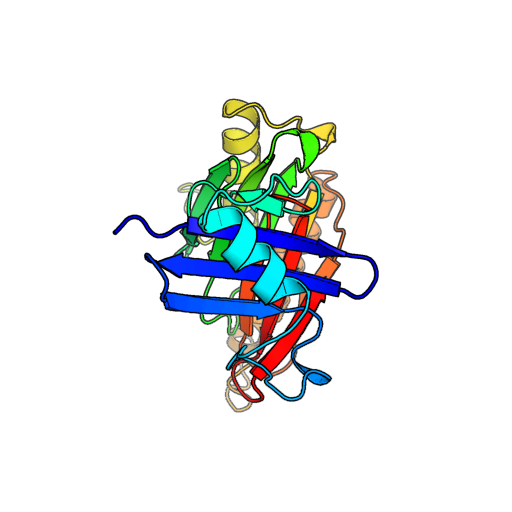 -1.954 14.550 -9.948 1.00 97.94 143 ARG A C 1
ATOM 1042 O O . ARG A 1 143 ? -1.148 14.080 -9.161 1.00 97.94 143 ARG A O 1
ATOM 1049 N N . SER A 1 144 ? -2.478 15.766 -9.800 1.00 97.81 144 SER A N 1
ATOM 1050 C CA . SER A 1 144 ? -2.121 16.697 -8.719 1.00 97.81 144 SER A CA 1
ATOM 1051 C C . SER A 1 144 ? -2.575 16.273 -7.317 1.00 97.81 144 SER A C 1
ATOM 1053 O O . SER A 1 144 ? -2.176 16.894 -6.338 1.00 97.81 144 SER A O 1
ATOM 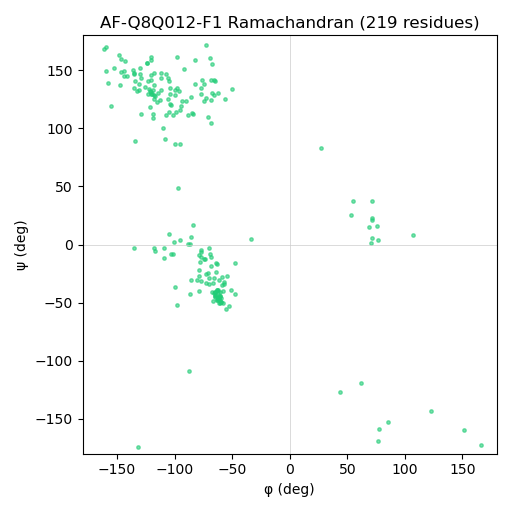1055 N N . ARG A 1 145 ? -3.427 15.249 -7.205 1.00 98.06 145 ARG A N 1
ATOM 1056 C CA . ARG A 1 145 ? -3.920 14.685 -5.940 1.00 98.06 145 ARG A CA 1
ATOM 1057 C C . ARG A 1 145 ? -3.360 13.299 -5.644 1.00 98.06 145 ARG A C 1
ATOM 1059 O O . ARG A 1 145 ? -3.687 12.740 -4.600 1.00 98.06 145 ARG A O 1
ATOM 1066 N N . ILE A 1 146 ? -2.557 12.736 -6.547 1.00 98.81 146 ILE A N 1
ATOM 1067 C CA . ILE A 1 146 ? -1.916 11.449 -6.304 1.00 98.81 146 ILE A CA 1
ATOM 1068 C C . ILE A 1 146 ? -0.882 11.643 -5.200 1.00 98.81 146 ILE A C 1
ATOM 1070 O O . ILE A 1 146 ? 0.010 12.481 -5.304 1.00 98.81 146 ILE A O 1
ATOM 1074 N N . THR A 1 147 ? -1.013 10.844 -4.151 1.00 98.81 147 THR A N 1
ATOM 1075 C CA . THR A 1 147 ? -0.051 10.748 -3.053 1.00 98.81 147 THR A CA 1
ATOM 1076 C C . THR A 1 147 ? 0.467 9.323 -2.943 1.00 98.81 147 THR A C 1
ATOM 1078 O O . THR A 1 147 ? -0.142 8.396 -3.486 1.00 98.81 147 THR A O 1
ATOM 1081 N N . ALA A 1 148 ? 1.596 9.149 -2.264 1.00 98.88 148 ALA A N 1
ATOM 1082 C CA . ALA A 1 148 ? 2.266 7.868 -2.137 1.00 98.88 148 ALA A CA 1
ATOM 1083 C C . ALA A 1 148 ? 2.419 7.421 -0.683 1.00 98.88 148 ALA A C 1
ATOM 1085 O O . ALA A 1 148 ? 2.672 8.223 0.220 1.00 98.88 148 ALA A O 1
ATOM 1086 N N . LYS A 1 149 ? 2.331 6.107 -0.488 1.00 98.88 149 LYS A N 1
ATOM 1087 C CA . LYS A 1 149 ? 2.803 5.405 0.710 1.00 98.88 149 LYS A CA 1
ATOM 1088 C C . LYS A 1 149 ? 3.556 4.158 0.274 1.00 98.88 149 LYS A C 1
ATOM 1090 O O . LYS A 1 149 ? 3.211 3.579 -0.751 1.00 98.88 149 LYS A O 1
ATOM 1095 N N . PHE A 1 150 ? 4.576 3.731 1.006 1.00 98.75 150 PHE A N 1
ATOM 1096 C CA . PHE A 1 150 ? 5.293 2.506 0.644 1.00 98.75 150 PHE A CA 1
ATOM 1097 C C . PHE A 1 150 ? 5.928 1.814 1.842 1.00 98.75 150 PHE A C 1
ATOM 1099 O O . PHE A 1 150 ? 6.275 2.454 2.830 1.00 98.75 150 PHE A O 1
ATOM 1106 N N . ALA A 1 151 ? 6.086 0.496 1.760 1.00 98.56 151 ALA A N 1
ATOM 1107 C CA . ALA A 1 151 ? 6.735 -0.274 2.813 1.00 98.56 151 ALA A CA 1
ATOM 1108 C C . ALA A 1 151 ? 7.488 -1.494 2.269 1.00 98.56 151 ALA A C 1
ATOM 1110 O O . ALA A 1 151 ? 7.240 -1.924 1.142 1.00 98.56 151 ALA A O 1
ATOM 1111 N N . GLY A 1 152 ? 8.391 -2.063 3.071 1.00 97.19 152 GLY A N 1
ATOM 1112 C CA . GLY A 1 152 ? 9.185 -3.250 2.725 1.00 97.19 152 GLY A CA 1
ATOM 1113 C C . GLY A 1 152 ? 10.692 -2.998 2.806 1.00 97.19 152 GLY A C 1
ATOM 1114 O O . GLY A 1 152 ? 11.162 -2.286 3.686 1.00 97.19 152 GLY A O 1
ATOM 1115 N N . GLY A 1 153 ? 11.471 -3.588 1.901 1.00 95.56 153 GLY A N 1
ATOM 1116 C CA . GLY A 1 153 ? 12.920 -3.362 1.837 1.00 95.56 153 GLY A CA 1
ATOM 1117 C C . GLY A 1 153 ? 13.699 -4.008 2.983 1.00 95.56 153 GLY A C 1
ATOM 1118 O O . GLY A 1 153 ? 14.814 -3.593 3.276 1.00 95.56 153 GLY A O 1
ATOM 1119 N N . ALA A 1 154 ? 13.125 -5.013 3.641 1.00 92.00 154 ALA A N 1
ATOM 1120 C CA . ALA A 1 154 ? 13.752 -5.731 4.738 1.00 92.00 154 ALA A CA 1
ATOM 1121 C C . ALA A 1 154 ? 14.940 -6.581 4.263 1.00 92.00 154 ALA A C 1
ATOM 1123 O O . ALA A 1 154 ? 14.870 -7.268 3.237 1.00 92.00 154 ALA A O 1
ATOM 1124 N N . GLN A 1 155 ? 15.995 -6.630 5.069 1.00 85.25 155 GLN A N 1
ATOM 1125 C CA . GLN A 1 155 ? 17.115 -7.551 4.896 1.00 85.25 155 GLN A CA 1
ATOM 1126 C C . GLN A 1 155 ? 16.897 -8.795 5.762 1.00 85.25 155 GLN A C 1
ATOM 1128 O O . GLN A 1 1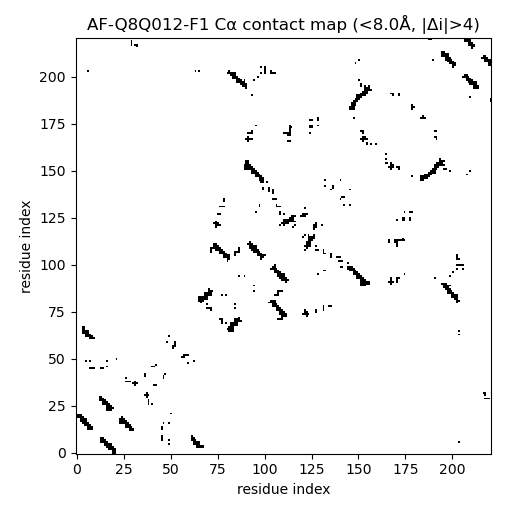55 ? 17.347 -8.875 6.901 1.00 85.25 155 GLN A O 1
ATOM 1133 N N . VAL A 1 156 ? 16.170 -9.776 5.219 1.00 71.12 156 VAL A N 1
ATOM 1134 C CA . VAL A 1 156 ? 15.774 -10.986 5.969 1.00 71.12 156 VAL A CA 1
ATOM 1135 C C . VAL A 1 156 ? 16.957 -11.945 6.203 1.00 71.12 156 VAL A C 1
ATOM 1137 O O . VAL A 1 156 ? 16.966 -12.695 7.175 1.00 71.12 156 VAL A O 1
ATOM 1140 N N . PHE A 1 157 ? 17.993 -11.908 5.355 1.00 66.44 157 PHE A N 1
ATOM 1141 C CA . PHE A 1 157 ? 19.169 -12.780 5.468 1.00 66.44 157 PHE A CA 1
ATOM 1142 C C . PHE A 1 157 ? 20.416 -11.989 5.885 1.00 66.44 157 PHE A C 1
ATOM 1144 O O . PHE A 1 157 ? 21.075 -11.385 5.045 1.00 66.44 157 PHE A O 1
ATOM 1151 N N . LYS A 1 158 ? 20.790 -12.033 7.173 1.00 58.12 158 LYS A N 1
ATOM 1152 C CA . LYS A 1 158 ? 21.962 -11.295 7.699 1.00 58.12 158 LYS A CA 1
ATOM 1153 C C . LYS A 1 158 ? 23.315 -11.771 7.155 1.00 58.12 158 LYS A C 1
ATOM 1155 O O . LYS A 1 158 ? 24.265 -10.999 7.113 1.00 58.12 158 LYS A O 1
ATOM 1160 N N . HIS A 1 159 ? 23.438 -13.045 6.778 1.00 55.19 159 HIS A N 1
ATOM 1161 C CA . HIS A 1 159 ? 24.747 -13.687 6.579 1.00 55.19 159 HIS A CA 1
ATOM 1162 C C . HIS A 1 159 ? 25.371 -13.514 5.187 1.00 55.19 159 HIS A C 1
ATOM 1164 O O . HIS A 1 159 ? 26.466 -14.014 4.943 1.00 55.19 159 HIS A O 1
ATOM 1170 N N . MET A 1 160 ? 24.725 -12.807 4.262 1.00 51.28 160 MET A N 1
ATOM 1171 C CA . MET A 1 160 ? 25.135 -12.805 2.855 1.00 51.28 160 MET A CA 1
ATOM 1172 C C . MET A 1 160 ? 26.027 -11.607 2.466 1.00 51.28 160 MET A C 1
ATOM 1174 O O . MET A 1 160 ? 25.727 -10.971 1.487 1.00 51.28 160 MET A O 1
ATOM 1178 N N . SER A 1 161 ? 27.084 -11.267 3.215 1.00 50.28 161 SER A N 1
ATOM 1179 C CA . SER A 1 161 ? 27.984 -10.067 3.140 1.00 50.28 161 SER A CA 1
ATOM 1180 C C . SER A 1 161 ? 28.376 -9.357 1.799 1.00 50.28 161 SER A C 1
ATOM 1182 O O . SER A 1 161 ? 29.151 -8.407 1.839 1.00 50.28 161 SER A O 1
ATOM 1184 N N . LEU A 1 162 ? 27.856 -9.720 0.627 1.00 53.19 162 LEU A N 1
ATOM 1185 C CA . LEU A 1 162 ? 28.034 -9.055 -0.670 1.00 53.19 162 LEU A CA 1
ATOM 1186 C C . LEU A 1 162 ? 26.937 -8.014 -0.950 1.00 53.19 162 LEU A C 1
ATOM 1188 O O . LEU A 1 162 ? 25.794 -8.196 -0.547 1.00 53.19 162 LEU A O 1
ATOM 1192 N N . ASP A 1 163 ? 27.256 -6.973 -1.730 1.00 53.72 163 ASP A N 1
ATOM 1193 C CA . ASP A 1 163 ? 26.376 -5.868 -2.180 1.00 53.72 163 ASP A CA 1
ATOM 1194 C C . ASP A 1 163 ? 25.003 -6.282 -2.752 1.00 53.72 163 ASP A C 1
ATOM 1196 O O . ASP A 1 163 ? 24.075 -5.472 -2.833 1.00 53.72 163 ASP A O 1
ATOM 1200 N N . ILE A 1 164 ? 24.849 -7.561 -3.100 1.00 56.16 164 ILE A N 1
ATOM 1201 C CA . ILE A 1 164 ? 23.572 -8.223 -3.393 1.00 56.16 164 ILE A CA 1
ATOM 1202 C C . ILE A 1 164 ? 22.575 -8.054 -2.218 1.00 56.16 164 ILE A C 1
ATOM 1204 O O . ILE A 1 164 ? 21.366 -7.999 -2.442 1.00 56.16 164 ILE A O 1
ATOM 1208 N N . LEU A 1 165 ? 23.055 -7.886 -0.978 1.00 58.16 165 LEU A N 1
ATOM 1209 C CA . LEU A 1 165 ? 22.234 -7.737 0.229 1.00 58.16 165 LEU A CA 1
ATOM 1210 C C . LEU A 1 165 ? 21.473 -6.426 0.345 1.00 58.16 165 LEU A C 1
ATOM 1212 O O . LEU A 1 165 ? 20.359 -6.425 0.869 1.00 58.16 165 LEU A O 1
ATOM 1216 N N . LYS A 1 166 ? 22.027 -5.310 -0.134 1.00 81.50 166 LYS A N 1
ATOM 1217 C CA . LYS A 1 166 ? 21.376 -4.005 0.064 1.00 81.50 166 LYS A CA 1
ATOM 1218 C C . LYS A 1 166 ? 20.308 -3.713 -0.981 1.00 81.50 166 LYS A C 1
ATOM 1220 O O . LYS A 1 166 ? 19.892 -2.571 -1.142 1.00 81.50 166 LYS A O 1
ATOM 1225 N N . ILE A 1 167 ? 19.840 -4.737 -1.698 1.00 89.19 167 ILE A N 1
ATOM 1226 C CA . ILE A 1 167 ? 18.767 -4.592 -2.682 1.00 89.19 167 ILE A CA 1
ATOM 1227 C C . ILE A 1 167 ? 17.495 -4.008 -2.053 1.00 89.19 167 ILE A C 1
ATOM 1229 O O . ILE A 1 167 ? 16.844 -3.193 -2.692 1.00 89.19 167 ILE A O 1
ATOM 1233 N N . GLY A 1 168 ? 17.201 -4.325 -0.784 1.00 92.00 168 GLY A N 1
ATOM 1234 C CA . GLY A 1 168 ? 16.095 -3.711 -0.041 1.00 92.00 168 GLY A CA 1
ATOM 1235 C C . GLY A 1 168 ? 16.225 -2.194 0.089 1.00 92.00 168 GLY A C 1
ATOM 1236 O O . GLY A 1 168 ? 15.310 -1.460 -0.285 1.00 92.00 168 GLY A O 1
ATOM 1237 N N . ASP A 1 169 ? 17.397 -1.724 0.519 1.00 92.81 169 ASP A N 1
ATOM 1238 C CA . ASP A 1 169 ? 17.693 -0.293 0.644 1.00 92.81 169 ASP A CA 1
ATOM 1239 C C . ASP A 1 169 ? 17.679 0.391 -0.726 1.00 92.81 169 ASP A C 1
ATOM 1241 O O . ASP A 1 169 ? 17.089 1.454 -0.893 1.00 92.81 169 ASP A O 1
ATOM 1245 N N . ARG A 1 170 ? 18.272 -0.246 -1.741 1.00 94.38 170 ARG A N 1
ATOM 1246 C CA . ARG A 1 170 ? 18.301 0.271 -3.117 1.00 94.38 170 ARG A CA 1
ATOM 1247 C C . ARG A 1 170 ? 16.902 0.383 -3.714 1.00 94.38 170 ARG A C 1
ATOM 1249 O O . ARG A 1 170 ? 16.617 1.362 -4.398 1.00 94.38 170 ARG A O 1
ATOM 1256 N N . ASN A 1 171 ? 16.031 -0.588 -3.446 1.00 96.12 171 ASN A N 1
ATOM 1257 C CA . ASN A 1 171 ? 14.632 -0.533 -3.851 1.00 96.12 171 ASN A CA 1
ATOM 1258 C C . ASN A 1 171 ? 13.922 0.646 -3.176 1.00 96.12 171 ASN A C 1
ATOM 1260 O O . ASN A 1 171 ? 13.247 1.413 -3.859 1.00 96.12 171 ASN A O 1
ATOM 1264 N N . ALA A 1 172 ? 14.100 0.820 -1.861 1.00 97.69 172 ALA A N 1
ATOM 1265 C CA . ALA A 1 172 ? 13.493 1.923 -1.115 1.00 97.69 172 ALA A CA 1
ATOM 1266 C C . ALA A 1 172 ? 13.971 3.295 -1.620 1.00 97.69 172 ALA A C 1
ATOM 1268 O O . ALA A 1 172 ? 13.141 4.163 -1.886 1.00 97.69 172 ALA A O 1
ATOM 1269 N N . ILE A 1 173 ? 15.285 3.457 -1.817 1.00 97.81 173 ILE A N 1
ATOM 1270 C CA . ILE A 1 173 ? 15.894 4.678 -2.365 1.00 97.81 173 ILE A CA 1
ATOM 1271 C C . ILE A 1 173 ? 15.335 4.967 -3.756 1.00 97.81 173 ILE A C 1
ATOM 1273 O O . ILE A 1 173 ? 14.857 6.067 -4.005 1.00 97.81 173 ILE A O 1
ATOM 1277 N N . SER A 1 174 ? 15.316 3.971 -4.644 1.00 98.44 174 SER A N 1
ATOM 1278 C CA . SER A 1 174 ? 14.831 4.167 -6.010 1.00 98.44 174 SER A CA 1
ATOM 1279 C C . SER A 1 174 ? 13.350 4.554 -6.052 1.00 98.44 174 SER A C 1
ATOM 1281 O O . SER A 1 174 ? 12.971 5.432 -6.827 1.00 98.44 174 SER A O 1
ATOM 1283 N N . VAL A 1 175 ? 12.510 3.960 -5.197 1.00 98.81 175 VAL A N 1
ATOM 1284 C CA . VAL A 1 175 ? 11.107 4.374 -5.042 1.00 98.81 175 VAL A CA 1
ATOM 1285 C C . VAL A 1 175 ? 11.022 5.828 -4.578 1.00 98.81 175 VAL A C 1
ATOM 1287 O O . VAL A 1 175 ? 10.317 6.622 -5.198 1.00 98.81 175 VAL A O 1
ATOM 1290 N N . GLU A 1 176 ? 11.751 6.191 -3.525 1.00 98.81 176 GLU A N 1
ATOM 1291 C CA . GLU A 1 176 ? 11.737 7.542 -2.957 1.00 98.81 176 GLU A CA 1
ATOM 1292 C C . GLU A 1 176 ? 12.202 8.602 -3.966 1.00 98.81 176 GLU A C 1
ATOM 1294 O O . GLU A 1 176 ? 11.486 9.576 -4.206 1.00 98.81 176 GLU A O 1
ATOM 1299 N N . GLU A 1 177 ? 13.332 8.379 -4.635 1.00 98.75 177 GLU A N 1
ATOM 1300 C CA . GLU A 1 177 ? 13.863 9.271 -5.672 1.00 98.75 177 GLU A CA 1
ATOM 1301 C C . GLU A 1 177 ? 12.891 9.429 -6.844 1.00 98.75 177 GLU A C 1
ATOM 1303 O O . GLU A 1 177 ? 12.675 10.543 -7.331 1.00 98.75 177 GLU A O 1
ATOM 1308 N N . THR A 1 178 ? 12.248 8.338 -7.272 1.00 98.81 178 THR A N 1
ATOM 1309 C CA . THR A 1 178 ? 11.246 8.385 -8.345 1.00 98.81 178 THR A CA 1
ATOM 1310 C C . THR A 1 178 ? 10.049 9.245 -7.951 1.00 98.81 178 THR A C 1
ATOM 1312 O O . THR A 1 178 ? 9.586 10.067 -8.747 1.00 98.81 178 THR A O 1
ATOM 1315 N N . LEU A 1 179 ? 9.529 9.057 -6.735 1.00 98.88 179 LEU A N 1
ATOM 1316 C CA . LEU A 1 179 ? 8.376 9.805 -6.232 1.00 98.88 179 LEU A CA 1
ATOM 1317 C C . LEU A 1 179 ? 8.700 11.298 -6.110 1.00 98.88 179 LEU A C 1
ATOM 1319 O O . LEU A 1 179 ? 7.912 12.128 -6.570 1.00 98.88 179 LEU A O 1
ATOM 1323 N N . ILE A 1 180 ? 9.887 11.630 -5.592 1.00 98.69 180 ILE A N 1
ATOM 1324 C CA . ILE A 1 180 ? 10.387 13.008 -5.499 1.00 98.69 180 ILE A CA 1
ATOM 1325 C C . ILE A 1 180 ? 10.519 13.627 -6.894 1.00 98.69 180 ILE A C 1
ATOM 1327 O O . ILE A 1 180 ? 9.955 14.690 -7.146 1.00 98.69 180 ILE A O 1
ATOM 1331 N N . LYS A 1 181 ? 11.181 12.940 -7.835 1.00 98.50 181 LYS A N 1
ATOM 1332 C CA . LYS A 1 181 ? 11.347 13.398 -9.227 1.00 98.50 181 LYS A CA 1
ATOM 1333 C C . LYS A 1 181 ? 10.006 13.668 -9.916 1.00 98.50 181 LYS A C 1
ATOM 1335 O O . LYS A 1 181 ? 9.909 14.556 -10.761 1.00 98.50 181 LYS A O 1
ATOM 1340 N N . LYS A 1 182 ? 8.966 12.910 -9.561 1.00 97.88 182 LYS A N 1
ATOM 1341 C CA . LYS A 1 182 ? 7.602 13.060 -10.092 1.00 97.88 182 LYS A CA 1
ATOM 1342 C C . LYS A 1 182 ? 6.731 14.048 -9.318 1.00 97.88 182 LYS A C 1
ATOM 1344 O O . LYS A 1 182 ? 5.580 14.237 -9.709 1.00 97.88 182 LYS A O 1
ATOM 1349 N N . ASN A 1 183 ? 7.258 14.685 -8.273 1.00 98.12 183 ASN A N 1
ATOM 1350 C CA . ASN A 1 183 ? 6.517 15.573 -7.376 1.00 98.12 183 ASN A CA 1
ATOM 1351 C C . ASN A 1 183 ? 5.278 14.899 -6.756 1.00 98.12 183 ASN A C 1
ATOM 1353 O O . ASN A 1 183 ? 4.230 15.529 -6.616 1.00 98.12 183 ASN A O 1
ATOM 1357 N N . ILE A 1 184 ? 5.380 13.612 -6.411 1.00 98.75 184 ILE A N 1
ATOM 1358 C CA . ILE A 1 184 ? 4.314 12.868 -5.729 1.00 98.75 184 ILE A CA 1
ATOM 1359 C C . ILE A 1 184 ? 4.601 12.899 -4.222 1.00 98.75 184 ILE A C 1
ATOM 1361 O O . ILE A 1 184 ? 5.610 12.333 -3.795 1.00 98.75 184 ILE A O 1
ATOM 1365 N N . PRO A 1 185 ? 3.740 13.524 -3.394 1.00 98.69 185 PRO A N 1
ATOM 1366 C CA . PRO A 1 185 ? 3.964 13.601 -1.954 1.00 98.69 185 PRO A CA 1
ATOM 1367 C C . PRO A 1 185 ? 3.982 12.218 -1.299 1.00 98.69 185 PRO A C 1
ATOM 1369 O O . PRO A 1 185 ? 3.056 11.426 -1.481 1.00 98.69 185 PRO A O 1
ATOM 1372 N N . ILE A 1 186 ? 5.009 11.956 -0.491 1.00 98.81 186 ILE A N 1
ATOM 1373 C CA . ILE A 1 186 ? 5.117 10.751 0.335 1.00 98.81 186 ILE A CA 1
ATOM 1374 C C . ILE A 1 186 ? 4.441 11.041 1.676 1.00 98.81 186 ILE A C 1
ATOM 1376 O O . ILE A 1 186 ? 4.944 11.843 2.459 1.00 98.81 186 ILE A O 1
ATOM 1380 N N . LEU A 1 187 ? 3.303 10.401 1.943 1.00 98.62 187 LEU A N 1
ATOM 1381 C CA . LEU A 1 187 ? 2.556 10.603 3.191 1.00 98.62 187 LEU A CA 1
ATOM 1382 C C . LEU A 1 187 ? 3.048 9.709 4.326 1.00 98.62 187 LEU A C 1
ATOM 1384 O O . LEU A 1 187 ? 2.947 10.085 5.488 1.00 98.62 187 LEU A O 1
ATOM 1388 N N . ALA A 1 188 ? 3.548 8.519 3.998 1.00 98.44 188 ALA A N 1
ATOM 1389 C CA . ALA A 1 188 ? 4.102 7.591 4.972 1.00 98.44 188 ALA A CA 1
ATOM 1390 C C . ALA A 1 188 ? 5.029 6.582 4.295 1.00 98.44 188 ALA A C 1
ATOM 1392 O O . ALA A 1 188 ? 4.799 6.184 3.150 1.00 98.44 188 ALA A O 1
ATOM 1393 N N . LYS A 1 189 ? 6.043 6.123 5.027 1.00 98.25 189 LYS A N 1
ATOM 1394 C CA . LYS A 1 189 ? 6.881 5.002 4.611 1.00 98.25 189 LYS A CA 1
ATOM 1395 C C . LYS A 1 189 ? 7.292 4.138 5.799 1.00 98.25 189 LYS A C 1
ATOM 1397 O O . LYS A 1 189 ? 7.525 4.668 6.879 1.00 98.25 189 LYS A O 1
ATOM 1402 N N . ASP A 1 190 ? 7.399 2.833 5.576 1.00 97.81 190 ASP A N 1
ATOM 1403 C CA . ASP A 1 190 ? 7.898 1.851 6.548 1.00 97.81 190 ASP A CA 1
ATOM 1404 C C . ASP A 1 190 ? 8.898 0.919 5.852 1.00 97.81 190 ASP A C 1
ATOM 1406 O O . ASP A 1 190 ? 8.535 -0.088 5.243 1.00 97.81 190 ASP A O 1
ATOM 1410 N N . VAL A 1 191 ? 10.172 1.312 5.854 1.00 96.88 191 VAL A N 1
ATOM 1411 C CA . VAL A 1 191 ? 11.214 0.670 5.039 1.00 96.88 191 VAL A CA 1
ATOM 1412 C C . VAL A 1 191 ? 12.393 0.171 5.863 1.00 96.88 191 VAL A C 1
ATOM 1414 O O . VAL A 1 191 ? 12.669 0.683 6.945 1.00 96.88 191 VAL A O 1
ATOM 1417 N N . GLY A 1 192 ? 13.110 -0.815 5.325 1.00 93.12 192 GLY A N 1
ATOM 1418 C CA . GLY A 1 192 ? 14.320 -1.366 5.935 1.00 93.12 192 GLY A CA 1
ATOM 1419 C C . GLY A 1 192 ? 14.014 -2.325 7.085 1.00 93.12 192 GLY A C 1
ATOM 1420 O O . GLY A 1 192 ? 12.926 -2.885 7.170 1.00 93.12 192 GLY A O 1
ATOM 1421 N N . GLY A 1 193 ? 14.973 -2.543 7.982 1.00 91.25 193 GLY A N 1
ATOM 1422 C CA . GLY A 1 193 ? 14.850 -3.523 9.067 1.00 91.25 193 GLY A CA 1
ATOM 1423 C C . GLY A 1 193 ? 15.030 -4.969 8.594 1.00 91.25 193 GLY A C 1
ATOM 1424 O O . GLY A 1 193 ? 15.470 -5.228 7.477 1.00 91.25 193 GLY A O 1
ATOM 1425 N N . GLU A 1 194 ? 14.707 -5.931 9.457 1.00 89.12 194 GLU A N 1
ATOM 1426 C CA . GLU A 1 194 ? 15.086 -7.347 9.264 1.00 89.12 194 GLU A CA 1
ATOM 1427 C C . GLU A 1 194 ? 13.880 -8.289 9.135 1.00 89.12 194 GLU A C 1
ATOM 1429 O O . GLU A 1 194 ? 14.027 -9.491 8.928 1.00 89.12 194 GLU A O 1
ATOM 1434 N N . VAL A 1 195 ? 12.667 -7.748 9.26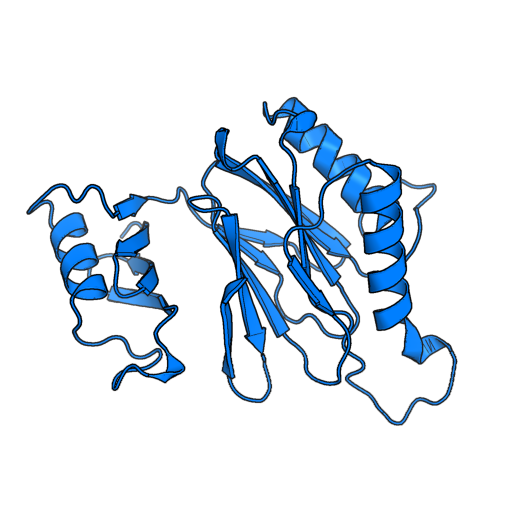4 1.00 91.38 195 VAL A N 1
ATOM 1435 C CA . VAL A 1 195 ? 11.430 -8.529 9.335 1.00 91.38 195 VAL A CA 1
ATOM 1436 C C . VAL A 1 195 ? 10.591 -8.292 8.087 1.00 91.38 195 VAL A C 1
ATOM 1438 O O . VAL A 1 195 ? 10.381 -7.152 7.662 1.00 91.38 195 VAL A O 1
ATOM 1441 N N . GLY A 1 196 ? 10.097 -9.380 7.498 1.00 92.94 196 GLY A N 1
ATOM 1442 C CA . GLY A 1 196 ? 9.165 -9.304 6.381 1.00 92.94 196 GLY A CA 1
ATOM 1443 C C . GLY A 1 196 ? 7.810 -8.728 6.798 1.00 92.94 196 GLY A C 1
ATOM 1444 O O . GLY A 1 196 ? 7.411 -8.803 7.962 1.00 92.94 196 GLY A O 1
ATOM 1445 N N . ARG A 1 197 ? 7.073 -8.152 5.849 1.00 96.00 197 ARG A N 1
ATOM 1446 C CA . ARG A 1 197 ? 5.752 -7.572 6.128 1.00 96.00 197 ARG A CA 1
ATOM 1447 C C . ARG A 1 197 ? 4.785 -7.708 4.962 1.00 96.00 197 ARG A C 1
ATOM 1449 O O . ARG A 1 197 ? 5.177 -7.919 3.819 1.00 96.00 197 ARG A O 1
ATOM 1456 N N . ASN A 1 198 ? 3.504 -7.603 5.269 1.00 96.44 198 ASN A N 1
ATOM 1457 C CA . ASN A 1 198 ? 2.430 -7.499 4.292 1.00 96.44 198 ASN A CA 1
ATOM 1458 C C . ASN A 1 198 ? 1.897 -6.072 4.304 1.00 96.44 198 ASN A C 1
ATOM 1460 O O . ASN A 1 198 ? 1.839 -5.451 5.364 1.00 96.44 198 ASN A O 1
ATOM 1464 N N . VAL A 1 199 ? 1.471 -5.585 3.145 1.00 98.19 199 VAL A N 1
ATOM 1465 C CA . VAL A 1 199 ? 0.860 -4.267 2.991 1.00 98.19 199 VAL A CA 1
ATOM 1466 C C . VAL A 1 199 ? -0.562 -4.443 2.496 1.00 98.19 199 VAL A C 1
ATOM 1468 O O . VAL A 1 199 ? -0.804 -5.127 1.500 1.00 98.19 199 VAL A O 1
ATOM 1471 N N . ILE A 1 200 ? -1.496 -3.807 3.192 1.00 97.44 200 ILE A N 1
ATOM 1472 C CA . ILE A 1 200 ? -2.895 -3.684 2.801 1.00 97.44 200 ILE A CA 1
ATOM 1473 C C . ILE A 1 200 ? -3.209 -2.193 2.732 1.00 97.44 200 ILE A C 1
ATOM 1475 O O . ILE A 1 200 ? -2.862 -1.452 3.642 1.00 97.44 200 ILE A O 1
ATOM 1479 N N . PHE A 1 201 ? -3.865 -1.737 1.676 1.00 98.50 201 PHE A N 1
ATOM 1480 C CA . PHE A 1 201 ? -4.242 -0.342 1.507 1.00 98.50 201 PHE A CA 1
ATOM 1481 C C . PHE A 1 201 ? -5.750 -0.196 1.358 1.00 98.50 201 PHE A C 1
ATOM 1483 O O . PHE A 1 201 ? -6.388 -0.905 0.573 1.00 98.50 201 PHE A O 1
ATOM 1490 N N . ASN A 1 202 ? -6.295 0.749 2.115 1.00 97.25 202 ASN A N 1
ATOM 1491 C CA . ASN A 1 202 ? -7.704 1.079 2.136 1.00 97.25 202 ASN A CA 1
ATOM 1492 C C . ASN A 1 202 ? -7.976 2.349 1.316 1.00 97.25 202 ASN A C 1
ATOM 1494 O O . ASN A 1 202 ? -7.635 3.447 1.766 1.00 97.25 202 ASN A O 1
ATOM 1498 N N . PRO A 1 203 ? -8.660 2.254 0.164 1.00 96.50 203 PRO A N 1
ATOM 1499 C CA . PRO A 1 203 ? -8.979 3.435 -0.637 1.00 96.50 203 PRO A CA 1
ATOM 1500 C C . PRO A 1 203 ? -10.003 4.357 0.037 1.00 96.50 203 PRO A C 1
ATOM 1502 O O . PRO A 1 203 ? -10.118 5.518 -0.347 1.00 96.50 203 PRO A O 1
ATOM 1505 N N . ALA A 1 204 ? -10.755 3.866 1.030 1.00 94.81 204 ALA A N 1
ATOM 1506 C CA . ALA A 1 204 ? -11.842 4.620 1.648 1.00 94.81 204 ALA A CA 1
ATOM 1507 C C . ALA A 1 204 ? -11.375 5.810 2.503 1.00 94.81 204 ALA A C 1
ATOM 1509 O O . ALA A 1 204 ? -12.129 6.780 2.653 1.00 94.81 204 ALA A O 1
ATOM 1510 N N . ASP A 1 205 ? -10.176 5.721 3.082 1.00 94.69 205 ASP A N 1
ATOM 1511 C CA . ASP A 1 205 ? -9.546 6.777 3.887 1.00 94.69 205 ASP A CA 1
ATOM 1512 C C . ASP A 1 205 ? -8.061 7.000 3.549 1.00 94.69 205 ASP A C 1
ATOM 1514 O O . ASP A 1 205 ? -7.429 7.892 4.110 1.00 94.69 205 ASP A O 1
ATOM 1518 N N . GLY A 1 206 ? -7.491 6.204 2.642 1.00 96.75 206 GLY A N 1
ATOM 1519 C CA . GLY A 1 206 ? -6.078 6.266 2.289 1.00 96.75 206 GLY A CA 1
ATOM 1520 C C . GLY A 1 206 ? -5.143 5.653 3.331 1.00 96.75 206 GLY A C 1
ATOM 1521 O O . GLY A 1 206 ? -3.944 5.944 3.307 1.00 96.75 206 GLY A O 1
ATOM 1522 N N . SER A 1 207 ? -5.646 4.845 4.269 1.00 96.81 207 SER A N 1
ATOM 1523 C CA . SER A 1 207 ? -4.788 4.170 5.246 1.00 96.81 207 SER A CA 1
ATOM 1524 C C . SER A 1 207 ? -4.039 2.980 4.653 1.00 96.81 207 SER A C 1
ATOM 1526 O O . SER A 1 207 ? -4.568 2.218 3.842 1.00 96.81 207 SER A O 1
ATOM 1528 N N . MET A 1 208 ? -2.787 2.826 5.074 1.00 98.06 208 MET A N 1
ATOM 1529 C CA . MET A 1 208 ? -1.923 1.700 4.753 1.00 98.06 208 MET A CA 1
ATOM 1530 C C . MET A 1 208 ? -1.664 0.902 6.028 1.00 98.06 208 MET A C 1
ATOM 1532 O O . MET A 1 208 ? -1.185 1.430 7.022 1.00 98.06 208 MET A O 1
ATOM 1536 N N . ILE A 1 209 ? -1.971 -0.382 5.992 1.00 96.44 209 ILE A N 1
ATOM 1537 C CA . ILE A 1 209 ? -1.788 -1.320 7.089 1.00 96.44 209 ILE A CA 1
ATOM 1538 C C . ILE A 1 209 ? -0.561 -2.160 6.769 1.00 96.44 209 ILE A C 1
ATOM 1540 O O . ILE A 1 209 ? -0.533 -2.867 5.758 1.00 96.44 209 ILE A O 1
ATOM 1544 N N . VAL A 1 210 ? 0.436 -2.099 7.640 1.00 96.81 210 VAL A N 1
ATOM 1545 C CA . VAL A 1 210 ? 1.648 -2.907 7.570 1.00 96.81 210 VAL A CA 1
ATOM 1546 C C . VAL A 1 210 ? 1.558 -3.993 8.636 1.00 96.81 210 VAL A C 1
ATOM 1548 O O . VAL A 1 210 ? 1.560 -3.696 9.827 1.00 96.81 210 VAL A O 1
ATOM 1551 N N . LYS A 1 211 ? 1.464 -5.259 8.213 1.00 93.88 211 LYS A N 1
ATOM 1552 C CA . LYS A 1 211 ? 1.421 -6.421 9.117 1.00 93.88 211 LYS A CA 1
ATOM 1553 C C . LYS A 1 211 ? 2.736 -7.186 9.060 1.00 93.88 211 LYS A C 1
ATOM 1555 O O . LYS A 1 211 ? 3.036 -7.822 8.045 1.00 93.88 211 LYS A O 1
ATOM 1560 N N . TYR A 1 212 ? 3.497 -7.146 10.146 1.00 92.94 212 TYR A N 1
ATOM 1561 C CA . TYR A 1 212 ? 4.791 -7.813 10.262 1.00 92.94 212 TYR A CA 1
ATOM 1562 C C . TYR A 1 212 ? 4.637 -9.330 10.421 1.00 92.94 212 TYR A C 1
ATOM 1564 O O . TYR A 1 212 ? 3.776 -9.812 11.158 1.00 92.94 212 TYR A O 1
ATOM 1572 N N . THR A 1 213 ? 5.485 -10.106 9.742 1.00 88.88 213 THR A N 1
ATOM 1573 C CA . THR A 1 213 ? 5.350 -11.573 9.696 1.00 88.88 213 THR A CA 1
ATOM 1574 C C . THR A 1 213 ? 5.835 -12.279 10.961 1.00 88.88 213 THR A C 1
ATOM 1576 O O . THR A 1 213 ? 5.282 -13.317 11.305 1.00 88.88 213 THR A O 1
ATOM 1579 N N . ALA A 1 214 ? 6.840 -11.740 11.661 1.00 80.62 214 ALA A N 1
ATOM 1580 C CA . ALA A 1 214 ? 7.452 -12.423 12.807 1.00 80.62 214 ALA A CA 1
ATOM 1581 C C . ALA A 1 214 ? 6.632 -12.322 14.105 1.00 80.62 214 ALA A C 1
ATOM 1583 O O . ALA A 1 214 ? 6.558 -13.290 14.854 1.00 80.62 214 ALA A O 1
ATOM 1584 N N . LYS A 1 215 ? 6.039 -11.153 14.383 1.00 72.00 215 LYS A N 1
ATOM 1585 C CA . LYS A 1 215 ? 5.333 -10.872 15.649 1.00 72.00 215 LYS A CA 1
ATOM 1586 C C . LYS A 1 215 ? 3.842 -10.585 15.484 1.00 72.00 215 LYS A C 1
ATOM 1588 O O . LYS A 1 215 ? 3.147 -10.405 16.473 1.00 72.00 215 LYS A O 1
ATOM 1593 N N . GLY A 1 216 ? 3.356 -10.509 14.245 1.00 77.38 216 GLY A N 1
ATOM 1594 C CA . GLY A 1 216 ? 1.972 -10.141 13.958 1.00 77.38 216 GLY A CA 1
ATOM 1595 C C . GLY A 1 216 ? 1.633 -8.672 14.220 1.00 77.38 216 GLY A C 1
ATOM 1596 O O . GLY A 1 216 ? 0.487 -8.309 13.985 1.00 77.38 216 GLY A O 1
ATOM 1597 N N . GLU A 1 217 ? 2.602 -7.850 14.652 1.00 84.62 217 GLU A N 1
ATOM 1598 C CA . GLU A 1 217 ? 2.450 -6.407 14.882 1.00 84.62 217 GLU A CA 1
ATOM 1599 C C . GLU A 1 217 ? 1.814 -5.726 13.661 1.00 84.62 217 GLU A C 1
ATOM 1601 O O . GLU A 1 217 ? 2.199 -5.985 12.510 1.00 84.62 217 GLU A O 1
ATOM 1606 N N . VAL A 1 218 ? 0.828 -4.866 13.924 1.00 88.12 218 VAL A N 1
ATOM 1607 C CA . VAL A 1 218 ? 0.054 -4.165 12.899 1.00 88.12 218 VAL A CA 1
ATOM 1608 C C . VAL A 1 218 ? 0.252 -2.666 13.056 1.00 88.12 218 VAL A C 1
ATOM 1610 O O . VAL A 1 218 ? -0.240 -2.048 13.993 1.00 88.12 218 VAL A O 1
ATOM 1613 N N . LEU A 1 219 ? 0.924 -2.061 12.085 1.00 91.88 219 LEU A N 1
ATOM 1614 C CA . LEU A 1 219 ? 1.100 -0.619 12.011 1.00 91.88 219 LEU A CA 1
ATOM 1615 C C . LEU A 1 219 ? 0.095 -0.026 11.020 1.00 91.88 219 LEU A C 1
ATOM 1617 O O . LEU A 1 219 ? 0.001 -0.471 9.877 1.00 91.88 219 LEU A O 1
ATOM 1621 N N . TRP A 1 220 ? -0.640 0.996 11.449 1.00 93.44 220 TRP A N 1
ATOM 1622 C CA . TRP A 1 220 ? -1.538 1.768 10.592 1.00 93.44 220 TRP A CA 1
ATOM 1623 C C . TRP A 1 220 ? -0.901 3.114 10.254 1.00 93.44 220 TRP A C 1
ATOM 1625 O O . TRP A 1 220 ? -0.613 3.906 11.148 1.00 93.44 220 TRP A O 1
ATOM 1635 N N . LEU A 1 221 ? -0.716 3.365 8.960 1.00 94.31 221 LEU A N 1
ATOM 1636 C CA . LEU A 1 221 ? -0.099 4.557 8.380 1.00 94.31 221 LEU A CA 1
ATOM 1637 C C . LEU A 1 221 ? -1.081 5.354 7.532 1.00 94.31 221 LEU A C 1
ATOM 1639 O O . LEU A 1 221 ? -1.950 4.769 6.846 1.00 94.31 221 LEU A O 1
#

Solvent-accessible surface area (backbone atoms only — not comparable to full-atom values): 11599 Å² total; per-residue (Å²): 119,74,70,44,35,37,38,36,52,58,96,90,42,40,36,40,37,33,30,43,69,92,43,78,76,45,65,49,53,77,47,35,93,79,40,98,46,39,81,69,67,81,84,48,76,70,59,51,50,54,52,39,42,72,70,68,75,45,91,53,93,50,54,44,80,33,83,45,72,48,72,28,53,89,29,30,65,44,74,48,59,40,31,35,35,34,35,74,76,20,30,36,26,32,39,40,37,41,33,16,56,92,72,22,30,36,30,36,30,22,22,63,36,52,44,68,40,98,84,65,45,33,26,13,27,40,34,30,53,53,52,43,54,54,53,41,38,74,74,64,32,52,74,94,56,37,33,29,39,37,36,24,11,7,45,69,68,85,85,58,91,49,82,79,54,49,45,8,54,45,27,52,50,31,41,51,53,43,32,57,78,67,71,34,52,73,79,44,74,53,69,42,64,56,58,35,30,28,42,39,35,39,31,90,80,60,40,36,37,38,37,33,67,86,78,64,51,72,46,82,78

InterPro domains:
  IPR005659 Chemoreceptor glutamine deamidase CheD [MF_01440] (66-216)
  IPR005659 Chemoreceptor glutamine deamidase CheD [PF03975] (117-211)
  IPR005659 Chemoreceptor glutamine deamidase CheD [PTHR35147] (69-216)
  IPR005659 Chemoreceptor glutamine deamidase CheD [cd16352] (73-211)
  IPR011324 Cytotoxic necrotizing factor-like, catalytic [SSF64438] (72-217)
  IPR038592 CheD-like superfamily [G3DSA:3.30.1330.200] (71-219)

Organism: Methanosarcina mazei (strain ATCC BAA-159 / DSM 3647 / Goe1 / Go1 / JCM 11833 / OCM 88) (NCBI:txid192952)

Secondary structure (DSSP, 8-state):
--EEEEEEE-SS-EEEEEEETTEEEEEEETTTTT-TTGGG--S-HHHHHHHHHHTTS---TTEEEE--EEEPPTT-EEEEES-EEEEEEESSSEEEEEEETTTTEEEEEEE-BSS--TT--TTBHHHHHHHHHHHHHHTT--GGG-EEEEEE-----TT--SGGGGHHHHHHHHHHHHHHHTT--EEEEEE-SS--EEEEEETTTTEEEEEETTT--EEE-

Nearest PDB structures (foldseek):
  2f9z-assembly2_D  TM=9.310E-01  e=4.189E-17  Thermotoga maritima MSB8
  6a0h-assembly2_B  TM=6.850E-01  e=4.506E-04  Homo sapiens
  6a0i-assembly2_B  TM=6.269E-01  e=2.230E-04  Homo sapiens
  6a0h-assembly1_A  TM=6.418E-01  e=7.201E-04  Homo sapiens
  7znp-assembly1_A  TM=4.921E-01  e=3.141E+00  Alteromonas mediterranea

pLDDT: mean 91.66, std 9.96, range [50.28, 98.88]

Mean predicted aligned error: 10.84 Å